Protein AF-A0A3P6SZS8-F1 (afdb_monomer_lite)

Structure (mmCIF, N/CA/C/O backbone):
data_AF-A0A3P6SZS8-F1
#
_entry.id   AF-A0A3P6SZS8-F1
#
loop_
_atom_site.group_PDB
_atom_site.id
_atom_site.type_symbol
_atom_site.label_atom_id
_atom_site.label_alt_id
_atom_site.label_comp_id
_atom_site.label_asym_id
_atom_site.label_entity_id
_atom_site.label_seq_id
_atom_site.pdbx_PDB_ins_code
_atom_site.Cartn_x
_atom_site.Cartn_y
_atom_site.Cartn_z
_atom_site.occupancy
_atom_site.B_iso_or_equiv
_atom_site.auth_seq_id
_atom_site.auth_comp_id
_atom_site.auth_asym_id
_atom_site.auth_atom_id
_atom_site.pdbx_PDB_model_num
ATOM 1 N N . MET A 1 1 ? -1.480 5.470 76.753 1.00 39.66 1 MET A N 1
ATOM 2 C CA . MET A 1 1 ? -2.110 4.781 75.608 1.00 39.66 1 MET A CA 1
ATOM 3 C C . MET A 1 1 ? -1.009 4.531 74.580 1.00 39.66 1 MET A C 1
ATOM 5 O O . MET A 1 1 ? -0.656 5.437 73.844 1.00 39.66 1 MET A O 1
ATOM 9 N N . LEU A 1 2 ? -0.347 3.372 74.657 1.00 40.06 2 LEU A N 1
ATOM 10 C CA . LEU A 1 2 ? 0.848 3.029 73.874 1.00 40.06 2 LEU A CA 1
ATOM 11 C C . LEU A 1 2 ? 0.509 1.766 73.070 1.00 40.06 2 LEU A C 1
ATOM 13 O O . LEU A 1 2 ? 0.369 0.692 73.653 1.00 40.06 2 LEU A O 1
ATOM 17 N N . LEU A 1 3 ? 0.291 1.900 71.761 1.00 42.62 3 LEU A N 1
ATOM 18 C CA . LEU A 1 3 ? -0.027 0.773 70.882 1.00 42.62 3 LEU A CA 1
ATOM 19 C C . LEU A 1 3 ? 1.265 0.140 70.355 1.00 42.62 3 LEU A C 1
ATOM 21 O O . LEU A 1 3 ? 2.069 0.795 69.696 1.00 42.62 3 LEU A O 1
ATOM 25 N N . ARG A 1 4 ? 1.445 -1.150 70.653 1.00 47.94 4 ARG A N 1
ATOM 26 C CA . ARG A 1 4 ? 2.484 -2.009 70.078 1.00 47.94 4 ARG A CA 1
ATOM 27 C C . ARG A 1 4 ? 2.077 -2.439 68.665 1.00 47.94 4 ARG A C 1
ATOM 29 O O . ARG A 1 4 ? 1.014 -3.023 68.484 1.00 47.94 4 ARG A O 1
ATOM 36 N N . LEU A 1 5 ? 2.949 -2.187 67.693 1.00 47.72 5 LEU A N 1
ATOM 37 C CA . LEU A 1 5 ? 2.904 -2.765 66.349 1.00 47.72 5 LEU A CA 1
ATOM 38 C C . LEU A 1 5 ? 3.694 -4.080 66.353 1.00 47.72 5 LEU A C 1
ATOM 40 O O . LEU A 1 5 ? 4.895 -4.077 66.614 1.00 47.72 5 LEU A O 1
ATOM 44 N N . ASN A 1 6 ? 3.018 -5.193 66.067 1.00 50.66 6 ASN A N 1
ATOM 45 C CA . ASN A 1 6 ? 3.660 -6.478 65.799 1.00 50.66 6 ASN A CA 1
ATOM 46 C C . ASN A 1 6 ? 3.978 -6.582 64.303 1.00 50.66 6 ASN A C 1
ATOM 48 O O . ASN A 1 6 ? 3.093 -6.453 63.459 1.00 50.66 6 ASN A O 1
ATOM 52 N N . ALA A 1 7 ? 5.251 -6.828 64.001 1.00 46.84 7 ALA A N 1
ATOM 53 C CA . ALA A 1 7 ? 5.758 -7.140 62.674 1.00 46.84 7 ALA A CA 1
ATOM 54 C C . ALA A 1 7 ? 5.488 -8.615 62.330 1.00 46.84 7 ALA A C 1
ATOM 56 O O . ALA A 1 7 ? 5.757 -9.502 63.139 1.00 46.84 7 ALA A O 1
ATOM 57 N N . VAL A 1 8 ? 4.995 -8.879 61.118 1.00 56.56 8 VAL A N 1
ATOM 58 C CA . VAL A 1 8 ? 4.895 -10.228 60.545 1.00 56.56 8 VAL A CA 1
ATOM 59 C C . VAL A 1 8 ? 5.952 -10.353 59.454 1.00 56.56 8 VAL A C 1
ATOM 61 O O . VAL A 1 8 ? 5.868 -9.708 58.411 1.00 56.56 8 VAL A O 1
ATOM 64 N N . ALA A 1 9 ? 6.965 -11.175 59.726 1.00 47.81 9 ALA A N 1
ATOM 65 C CA . ALA A 1 9 ? 7.998 -11.577 58.783 1.00 47.81 9 ALA A CA 1
ATOM 66 C C . ALA A 1 9 ? 7.479 -12.742 57.9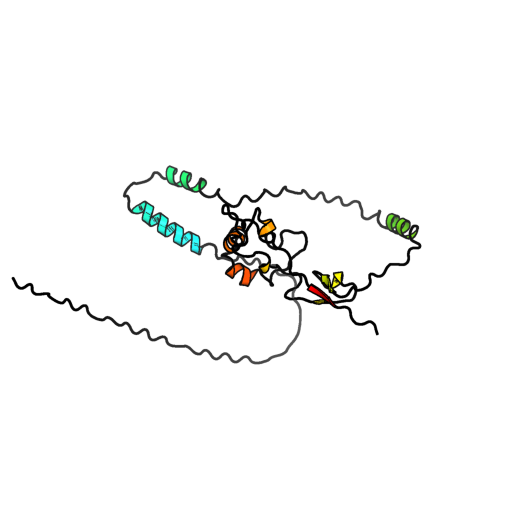21 1.00 47.81 9 ALA A C 1
ATOM 68 O O . ALA A 1 9 ? 7.191 -13.822 58.435 1.00 47.81 9 ALA A O 1
ATOM 69 N N . GLY A 1 10 ? 7.341 -12.510 56.613 1.00 46.97 10 GLY A N 1
ATOM 70 C CA . GLY A 1 10 ? 6.976 -13.514 55.612 1.00 46.97 10 GLY A CA 1
ATOM 71 C C . GLY A 1 10 ? 8.207 -13.988 54.840 1.00 46.97 10 GLY A C 1
ATOM 72 O O . GLY A 1 10 ? 8.957 -13.188 54.289 1.00 46.97 10 GLY A O 1
ATOM 73 N N . ILE A 1 11 ? 8.408 -15.300 54.856 1.00 57.31 11 ILE A N 1
ATOM 74 C CA . ILE A 1 11 ? 9.601 -16.048 54.450 1.00 57.31 11 ILE A CA 1
ATOM 75 C C . ILE A 1 11 ? 9.824 -16.018 52.927 1.00 57.31 11 ILE A C 1
ATOM 77 O O . ILE A 1 11 ? 8.914 -16.288 52.144 1.00 57.31 11 ILE A O 1
ATOM 81 N N . LEU A 1 12 ? 11.071 -15.732 52.527 1.00 47.59 12 LEU A N 1
ATOM 82 C CA . LEU A 1 12 ? 11.592 -15.864 51.164 1.00 47.59 12 LEU A CA 1
ATOM 83 C C . LEU A 1 12 ? 11.549 -17.324 50.684 1.00 47.59 12 LEU A C 1
ATOM 85 O O . LEU A 1 12 ? 12.126 -18.207 51.313 1.00 47.59 12 LEU A O 1
ATOM 89 N N . GLY A 1 13 ? 10.973 -17.548 49.502 1.00 46.28 13 GLY A N 1
ATOM 90 C CA . GLY A 1 13 ? 11.130 -18.776 48.722 1.00 46.28 13 GLY A CA 1
ATOM 91 C C . GLY A 1 13 ? 11.679 -18.463 47.332 1.00 46.28 13 GLY A C 1
ATOM 92 O O . GLY A 1 13 ? 10.923 -18.365 46.369 1.00 46.28 13 GLY A O 1
ATOM 93 N N . THR A 1 14 ? 12.993 -18.287 47.212 1.00 47.34 14 THR A N 1
ATOM 94 C CA . THR A 1 14 ? 13.690 -18.146 45.927 1.00 47.34 14 THR A CA 1
ATOM 95 C C . THR A 1 14 ? 13.847 -19.518 45.266 1.00 47.34 14 THR A C 1
ATOM 97 O O . THR A 1 14 ? 14.644 -20.350 45.692 1.00 47.34 14 THR A O 1
ATOM 100 N N . LYS A 1 15 ? 13.083 -19.775 44.198 1.00 53.50 15 LYS A N 1
ATOM 101 C CA . LYS A 1 15 ? 13.310 -20.924 43.306 1.00 53.50 15 LYS A CA 1
ATOM 102 C C . LYS A 1 15 ? 14.290 -20.529 42.203 1.00 53.50 15 LYS A C 1
ATOM 104 O O . LYS A 1 15 ? 13.930 -19.838 41.255 1.00 53.50 15 LYS A O 1
ATOM 109 N N . THR A 1 16 ? 15.525 -20.999 42.324 1.00 50.59 16 THR A N 1
ATOM 110 C CA . THR A 1 16 ? 16.556 -20.908 41.285 1.00 50.59 16 THR A CA 1
ATOM 111 C C . THR A 1 16 ? 16.253 -21.919 40.176 1.00 50.59 16 THR A C 1
ATOM 113 O O . THR A 1 16 ? 16.333 -23.126 40.394 1.00 50.59 16 THR A O 1
ATOM 116 N N . ILE A 1 17 ? 15.899 -21.441 38.981 1.00 55.59 17 ILE A N 1
ATOM 117 C CA . ILE A 1 17 ? 15.721 -22.280 37.787 1.00 55.59 17 ILE A CA 1
ATOM 118 C C . ILE A 1 17 ? 17.049 -22.305 37.024 1.00 55.59 17 ILE A C 1
ATOM 120 O O . ILE A 1 17 ? 17.460 -21.312 36.429 1.00 55.59 17 ILE A O 1
ATOM 124 N N . ILE A 1 18 ? 17.727 -23.453 37.043 1.00 52.91 18 ILE A N 1
ATOM 125 C CA . ILE A 1 18 ? 18.943 -23.701 36.262 1.00 52.91 18 ILE A CA 1
ATOM 126 C C . ILE A 1 18 ? 18.524 -24.149 34.858 1.00 52.91 18 ILE A C 1
ATOM 128 O O . ILE A 1 18 ? 18.098 -25.286 34.657 1.00 52.91 18 ILE A O 1
ATOM 132 N N . VAL A 1 19 ? 18.658 -23.264 33.869 1.00 54.75 19 VAL A N 1
ATOM 133 C CA . VAL A 1 19 ? 18.445 -23.591 32.451 1.00 54.75 19 VAL A CA 1
ATOM 134 C C . VAL A 1 19 ? 19.750 -24.137 31.863 1.00 54.75 19 VAL A C 1
ATOM 136 O O . VAL A 1 19 ? 20.693 -23.390 31.601 1.00 54.75 19 VAL A O 1
ATOM 139 N N . LYS A 1 20 ? 19.818 -25.454 31.636 1.00 55.34 20 LYS A N 1
ATOM 140 C CA . LYS A 1 20 ? 20.907 -26.087 30.875 1.00 55.34 20 LYS A CA 1
ATOM 141 C C . LYS A 1 20 ? 20.756 -25.754 29.384 1.00 55.34 20 LYS A C 1
ATOM 143 O O . LYS A 1 20 ? 19.836 -26.234 28.729 1.00 55.34 20 LYS A O 1
ATOM 148 N N . LYS A 1 21 ? 21.683 -24.963 28.832 1.00 53.25 21 LYS A N 1
ATOM 149 C CA . LYS A 1 21 ? 21.855 -24.786 27.379 1.00 53.25 21 LYS A CA 1
ATOM 150 C C . LYS A 1 21 ? 22.461 -26.057 26.774 1.00 53.25 21 LYS A C 1
ATOM 152 O O . LYS A 1 21 ? 23.625 -26.360 27.016 1.00 53.25 21 LYS A O 1
ATOM 157 N N . ALA A 1 22 ? 21.692 -26.772 25.956 1.00 51.81 22 ALA A N 1
ATOM 158 C CA . ALA A 1 22 ? 22.215 -27.803 25.065 1.00 51.81 22 ALA A CA 1
ATOM 159 C C . ALA A 1 22 ? 22.707 -27.143 23.766 1.00 51.81 22 ALA A C 1
ATOM 161 O O . ALA A 1 22 ? 21.915 -26.687 22.944 1.00 51.81 22 ALA A O 1
ATOM 162 N N . SER A 1 23 ? 24.027 -27.065 23.603 1.00 52.09 23 SER A N 1
ATOM 163 C CA . SER A 1 23 ? 24.679 -26.611 22.373 1.00 52.09 23 SER A CA 1
ATOM 164 C C . SER A 1 23 ? 24.746 -27.779 21.389 1.00 52.09 23 SER A C 1
ATOM 166 O O . SER A 1 23 ? 25.525 -28.713 21.578 1.00 52.09 23 SER A O 1
ATOM 168 N N . LYS A 1 24 ? 23.897 -27.765 20.356 1.00 56.75 24 LYS A N 1
ATOM 169 C CA . LYS A 1 24 ? 23.911 -28.765 19.281 1.00 56.75 24 LYS A CA 1
ATOM 170 C C . LYS A 1 24 ? 24.685 -28.190 18.093 1.00 56.75 24 LYS A C 1
ATOM 172 O O . LYS A 1 24 ? 24.144 -27.433 17.295 1.00 56.75 24 LYS A O 1
ATOM 177 N N . LYS A 1 25 ? 25.972 -28.540 18.004 1.00 55.34 25 LYS A N 1
ATOM 178 C CA . LYS A 1 25 ? 26.790 -28.375 16.794 1.00 55.34 25 LYS A CA 1
ATOM 179 C C . LYS A 1 25 ? 26.215 -29.276 15.698 1.00 55.34 25 LYS A C 1
ATOM 181 O O . LYS A 1 25 ? 26.206 -30.493 15.859 1.00 55.34 25 LYS A O 1
ATOM 186 N N . ALA A 1 26 ? 25.773 -28.688 14.593 1.00 50.03 26 ALA A N 1
ATOM 187 C CA . ALA A 1 26 ? 25.498 -29.406 13.355 1.00 50.03 26 ALA A CA 1
ATOM 188 C C . ALA A 1 26 ? 26.481 -28.910 12.289 1.00 50.03 26 ALA A C 1
ATOM 190 O O . ALA A 1 26 ? 26.385 -27.782 11.812 1.00 50.03 26 ALA A O 1
ATOM 191 N N . ALA A 1 27 ? 27.458 -29.759 11.977 1.00 52.97 27 ALA A N 1
ATOM 192 C CA . ALA A 1 27 ? 28.335 -29.619 10.827 1.00 52.97 27 ALA A CA 1
ATOM 193 C C . ALA A 1 27 ? 27.526 -29.902 9.553 1.00 52.97 27 ALA A C 1
ATOM 195 O O . ALA A 1 27 ? 26.802 -30.898 9.496 1.00 52.97 27 ALA A O 1
ATOM 196 N N . ARG A 1 28 ? 27.648 -29.045 8.534 1.00 47.50 28 ARG A N 1
ATOM 197 C CA . ARG A 1 28 ? 27.083 -29.291 7.205 1.00 47.50 28 ARG A CA 1
ATOM 198 C C . ARG A 1 28 ? 28.234 -29.532 6.235 1.00 47.50 28 ARG A C 1
ATOM 200 O O . ARG A 1 28 ? 29.078 -28.666 6.045 1.00 47.50 28 ARG A O 1
ATOM 207 N N . LYS A 1 29 ? 28.262 -30.755 5.715 1.00 51.97 29 LYS A N 1
ATOM 208 C CA . LYS A 1 29 ? 29.174 -31.285 4.703 1.00 51.97 29 LYS A CA 1
ATOM 209 C C . LYS A 1 29 ? 28.584 -30.939 3.331 1.00 51.97 29 LYS A C 1
ATOM 211 O O . LYS A 1 29 ? 27.396 -31.186 3.120 1.00 51.97 29 LYS A O 1
ATOM 216 N N . GLU A 1 30 ? 29.385 -30.348 2.451 1.00 50.56 30 GLU A N 1
ATOM 217 C CA . GLU A 1 30 ? 29.088 -30.221 1.020 1.00 50.56 30 GLU A CA 1
ATOM 218 C C . GLU A 1 30 ? 29.039 -31.603 0.367 1.00 50.56 30 GLU A C 1
ATOM 220 O O . GLU A 1 30 ? 29.878 -32.455 0.659 1.00 50.56 30 GLU A O 1
ATOM 225 N N . HIS A 1 31 ? 28.064 -31.803 -0.518 1.00 46.41 31 HIS A N 1
ATOM 226 C CA . HIS A 1 31 ? 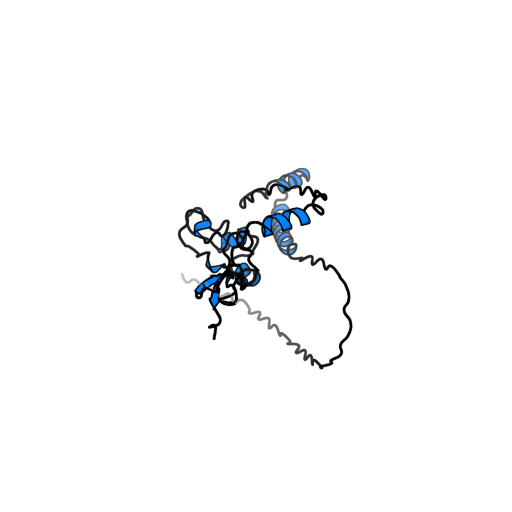28.135 -32.776 -1.601 1.00 46.41 31 HIS A CA 1
ATOM 227 C C . HIS A 1 31 ? 27.224 -32.311 -2.740 1.00 46.41 31 HIS A C 1
ATOM 229 O O . HIS A 1 31 ? 25.999 -32.285 -2.602 1.00 46.41 31 HIS A O 1
ATOM 235 N N . ASP A 1 32 ? 27.864 -31.942 -3.847 1.00 51.22 32 ASP A N 1
ATOM 236 C CA . ASP A 1 32 ? 27.295 -31.934 -5.190 1.00 51.22 32 ASP A CA 1
ATOM 237 C C . ASP A 1 32 ? 26.839 -33.341 -5.580 1.00 51.22 32 ASP A C 1
ATOM 239 O O . ASP A 1 32 ? 27.530 -34.307 -5.271 1.00 51.22 32 ASP A O 1
ATOM 243 N N . HIS A 1 33 ? 25.700 -33.430 -6.273 1.00 43.53 33 HIS A N 1
ATOM 244 C CA . HIS A 1 33 ? 25.444 -34.298 -7.430 1.00 43.53 33 HIS A CA 1
ATOM 245 C C . HIS A 1 33 ? 24.033 -34.005 -7.960 1.00 43.53 33 HIS A C 1
ATOM 247 O O . HIS A 1 33 ? 23.040 -34.097 -7.237 1.00 43.53 33 HIS A O 1
ATOM 253 N N . GLY A 1 34 ? 23.949 -33.642 -9.241 1.00 42.19 34 GLY A N 1
ATOM 254 C CA . GLY A 1 34 ? 22.689 -33.508 -9.960 1.00 42.19 34 GLY A CA 1
ATOM 255 C C . GLY A 1 34 ? 22.083 -34.861 -10.332 1.00 42.19 34 GLY A C 1
ATOM 256 O O . GLY A 1 34 ? 22.809 -35.815 -10.582 1.00 42.19 34 GLY A O 1
ATOM 257 N N . LEU A 1 35 ? 20.752 -34.922 -10.389 1.00 42.22 35 LEU A N 1
ATOM 258 C CA . LEU A 1 35 ? 19.949 -35.287 -11.565 1.00 42.22 35 LEU A CA 1
ATOM 259 C C . LEU A 1 35 ? 18.463 -35.412 -11.177 1.00 42.22 35 LEU A C 1
ATOM 261 O O . LEU A 1 35 ? 18.125 -35.839 -10.081 1.00 42.22 35 LEU A O 1
ATOM 265 N N . ALA A 1 36 ? 17.623 -35.144 -12.179 1.00 37.03 36 ALA A N 1
ATOM 266 C CA . ALA A 1 36 ? 16.229 -35.565 -12.347 1.00 37.03 36 ALA A CA 1
ATOM 267 C C . ALA A 1 36 ? 15.125 -34.857 -11.530 1.00 37.03 36 ALA A C 1
ATOM 269 O O . ALA A 1 36 ? 15.003 -34.951 -10.313 1.00 37.03 36 ALA A O 1
ATOM 270 N N . ALA A 1 37 ? 14.242 -34.205 -12.289 1.00 46.47 37 ALA A N 1
ATOM 271 C CA . ALA A 1 37 ? 12.965 -33.658 -11.858 1.00 46.47 37 ALA A CA 1
ATOM 272 C C . ALA A 1 37 ? 11.934 -34.755 -11.527 1.00 46.47 37 ALA A C 1
ATOM 274 O O . ALA A 1 37 ? 11.862 -35.756 -12.245 1.00 46.47 37 ALA A O 1
ATOM 275 N N . PRO A 1 38 ? 11.032 -34.503 -10.561 1.00 44.28 38 PRO A N 1
ATOM 276 C CA . PRO A 1 38 ? 9.730 -35.148 -10.531 1.00 44.28 38 PRO A CA 1
ATOM 277 C C . PRO A 1 38 ? 8.568 -34.161 -10.715 1.00 44.28 38 PRO A C 1
ATOM 279 O O . PRO A 1 38 ? 8.623 -32.974 -10.396 1.00 44.28 38 PRO A O 1
ATOM 282 N N . ARG A 1 39 ? 7.500 -34.723 -11.280 1.00 44.53 39 ARG A N 1
ATOM 283 C CA . ARG A 1 39 ? 6.215 -34.113 -11.621 1.00 44.53 39 ARG A CA 1
ATOM 284 C C . ARG A 1 39 ? 5.388 -33.797 -10.368 1.00 44.53 39 ARG A C 1
ATOM 286 O O . ARG A 1 39 ? 5.468 -34.514 -9.379 1.00 44.53 39 ARG A O 1
ATOM 293 N N . ASN A 1 40 ? 4.562 -32.756 -10.499 1.00 44.00 40 ASN A N 1
ATOM 294 C CA . ASN A 1 40 ? 3.315 -32.452 -9.784 1.00 44.00 40 ASN A CA 1
ATOM 295 C C . ASN A 1 40 ? 3.007 -33.264 -8.513 1.00 44.00 40 ASN A C 1
ATOM 297 O O . ASN A 1 40 ? 2.517 -34.388 -8.597 1.00 44.00 40 ASN A O 1
ATOM 301 N N . LEU A 1 41 ? 3.133 -32.611 -7.354 1.00 35.56 41 LEU A N 1
ATOM 302 C CA . LEU A 1 41 ? 2.386 -32.968 -6.149 1.00 35.56 41 LEU A CA 1
ATOM 303 C C . LEU A 1 41 ? 1.774 -31.700 -5.539 1.00 35.56 41 LEU A C 1
ATOM 305 O O . LEU A 1 41 ? 2.478 -30.797 -5.089 1.00 35.56 41 LEU A O 1
ATOM 309 N N . SER A 1 42 ? 0.447 -31.637 -5.544 1.00 38.72 42 SER A N 1
ATOM 310 C CA . SER A 1 42 ? -0.347 -30.608 -4.881 1.00 38.72 42 SER A CA 1
ATOM 311 C C . SER A 1 42 ? -0.269 -30.808 -3.368 1.00 38.72 42 SER A C 1
ATOM 313 O O . SER A 1 42 ? -0.797 -31.784 -2.840 1.00 38.72 42 SER A O 1
ATOM 315 N N . TYR A 1 43 ? 0.385 -29.888 -2.662 1.00 33.47 43 TYR A N 1
ATOM 316 C CA . TYR A 1 43 ? 0.379 -29.850 -1.201 1.00 33.47 43 TYR A CA 1
ATOM 317 C C . TYR A 1 43 ? -0.757 -28.934 -0.732 1.00 33.47 43 TYR A C 1
ATOM 319 O O . TYR A 1 43 ? -0.676 -27.713 -0.862 1.00 33.47 43 TYR A O 1
ATOM 327 N N . PHE A 1 44 ? -1.818 -29.517 -0.172 1.00 34.91 44 PHE A N 1
ATOM 328 C CA . PHE A 1 44 ? -2.750 -28.784 0.681 1.00 34.91 44 PHE A CA 1
ATOM 329 C C . PHE A 1 44 ? -2.058 -28.531 2.022 1.00 34.91 44 PHE A C 1
ATOM 331 O O . PHE A 1 44 ? -1.874 -29.443 2.828 1.00 34.91 44 PHE A O 1
ATOM 338 N N . ARG A 1 45 ? -1.645 -27.284 2.257 1.00 31.77 45 ARG A N 1
ATOM 339 C CA . ARG A 1 45 ? -1.221 -26.819 3.577 1.00 31.77 45 ARG A CA 1
ATOM 340 C C . ARG A 1 45 ? -2.472 -26.380 4.335 1.00 31.77 45 ARG A C 1
ATOM 342 O O . ARG A 1 45 ? -3.029 -25.324 4.061 1.00 31.77 45 ARG A O 1
ATOM 349 N N . LEU A 1 46 ? -2.944 -27.229 5.242 1.00 39.59 46 LEU A N 1
ATOM 350 C CA . LEU A 1 46 ? -3.921 -26.842 6.255 1.00 39.59 46 LEU A CA 1
ATOM 351 C C . LEU A 1 46 ? -3.156 -26.114 7.364 1.00 39.59 46 LEU A C 1
ATOM 353 O O . LEU A 1 46 ? -2.520 -26.750 8.204 1.00 39.59 46 LEU A O 1
ATOM 357 N N . ASP A 1 47 ? -3.181 -24.783 7.339 1.00 37.50 47 ASP A N 1
ATOM 358 C CA . ASP A 1 47 ? -2.643 -23.962 8.423 1.00 37.50 47 ASP A CA 1
ATOM 359 C C . ASP A 1 47 ? -3.584 -24.048 9.634 1.00 37.50 47 ASP A C 1
ATOM 361 O O . ASP A 1 47 ? -4.572 -23.327 9.775 1.00 37.50 47 ASP A O 1
ATOM 365 N N . GLY A 1 48 ? -3.277 -24.998 10.516 1.00 48.00 48 GLY A N 1
ATOM 366 C CA . GLY A 1 48 ? -3.871 -25.116 11.837 1.00 48.00 48 GLY A CA 1
ATOM 367 C C . GLY A 1 48 ? -3.349 -24.018 12.756 1.00 48.00 48 GLY A C 1
ATOM 368 O O . GLY A 1 48 ? -2.266 -24.147 13.314 1.00 48.00 48 GLY A O 1
ATOM 369 N N . HIS A 1 49 ? -4.120 -22.946 12.939 1.00 47.44 49 HIS A N 1
ATOM 370 C CA . HIS A 1 49 ? -3.915 -22.012 14.057 1.00 47.44 49 HIS A CA 1
ATOM 371 C C . HIS A 1 49 ? -5.204 -21.324 14.550 1.00 47.44 49 HIS A C 1
ATOM 373 O O . HIS A 1 49 ? -5.141 -20.352 15.302 1.00 47.44 49 HIS A O 1
ATOM 379 N N . SER A 1 50 ? -6.379 -21.848 14.176 1.00 45.72 50 SER A N 1
ATOM 380 C CA . SER A 1 50 ? -7.690 -21.367 14.649 1.00 45.72 50 SER A CA 1
ATOM 381 C C . SER A 1 50 ? -8.250 -22.155 15.841 1.00 45.72 50 SER A C 1
ATOM 383 O O . SER A 1 50 ? -9.272 -21.766 16.397 1.00 45.72 50 SER A O 1
ATOM 385 N N . THR A 1 51 ? -7.602 -23.239 16.276 1.00 48.47 51 THR A N 1
ATOM 386 C CA . THR A 1 51 ? -8.110 -24.089 17.370 1.00 48.47 51 THR A CA 1
ATOM 387 C C . THR A 1 51 ? -7.704 -23.619 18.766 1.00 48.47 51 THR A C 1
ATOM 389 O O . THR A 1 51 ? -8.369 -23.979 19.732 1.00 48.47 51 THR A O 1
ATOM 392 N N . LEU A 1 52 ? -6.667 -22.782 18.903 1.00 45.47 52 LEU A N 1
ATOM 393 C CA . LEU A 1 52 ? -6.168 -22.384 20.226 1.00 45.47 52 LEU A CA 1
ATOM 394 C C . LEU A 1 52 ? -7.015 -21.277 20.881 1.00 45.47 52 LEU A C 1
ATOM 396 O O . LEU A 1 52 ? -7.275 -21.332 22.076 1.00 45.47 52 LEU A O 1
ATOM 400 N N . TYR A 1 53 ? -7.535 -20.327 20.096 1.00 52.19 53 TYR A N 1
ATOM 401 C CA . TYR A 1 53 ? -8.387 -19.248 20.621 1.00 52.19 53 TYR A CA 1
ATOM 402 C C . TYR A 1 53 ? -9.817 -19.709 20.946 1.00 52.19 53 TYR A C 1
ATOM 404 O O . TYR A 1 53 ? -10.466 -19.145 21.824 1.00 52.19 53 TYR A O 1
ATOM 412 N N . ALA A 1 54 ? -10.301 -20.763 20.280 1.00 52.84 54 ALA A N 1
ATOM 413 C CA . ALA A 1 54 ? -11.591 -21.370 20.599 1.00 52.84 54 ALA A CA 1
ATOM 414 C C . ALA A 1 54 ? -11.565 -22.088 21.962 1.00 52.84 54 ALA A C 1
ATOM 416 O O . ALA A 1 54 ? -12.558 -22.064 22.686 1.00 52.84 54 ALA A O 1
ATOM 417 N N . LEU A 1 55 ? -10.424 -22.680 22.337 1.00 55.22 55 LEU A N 1
ATOM 418 C CA . LEU A 1 55 ? -10.267 -23.400 23.603 1.00 55.22 55 LEU A CA 1
ATOM 419 C C . LEU A 1 55 ? -10.217 -22.457 24.816 1.00 55.22 55 LEU A C 1
ATOM 421 O O . LEU A 1 55 ? -10.862 -22.747 25.821 1.00 55.22 55 LEU A O 1
ATOM 425 N N . GLU A 1 56 ? -9.554 -21.299 24.719 1.00 56.22 56 GLU A N 1
ATOM 426 C CA . GLU A 1 5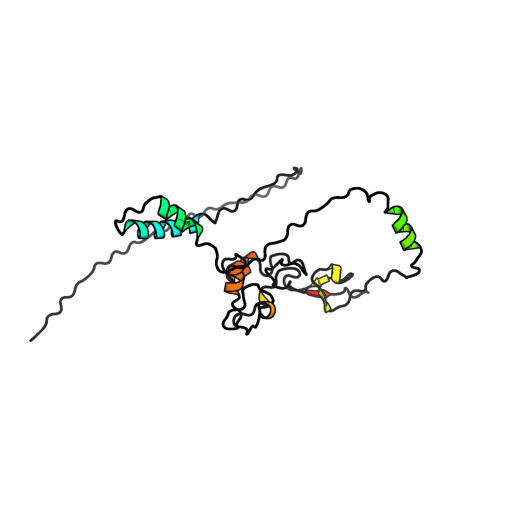6 ? -9.536 -20.325 25.826 1.00 56.22 56 GLU A CA 1
ATOM 427 C C . GLU A 1 56 ? -10.908 -19.660 26.048 1.00 56.22 56 GLU A C 1
ATOM 429 O O . GLU A 1 56 ? -11.328 -19.467 27.191 1.00 56.22 56 GLU A O 1
ATOM 434 N N . ALA A 1 57 ? -11.663 -19.387 24.977 1.00 63.94 57 ALA A N 1
ATOM 435 C CA . ALA A 1 57 ? -13.023 -18.853 25.086 1.00 63.94 57 ALA A CA 1
ATOM 436 C C . ALA A 1 57 ? -14.015 -19.882 25.662 1.00 63.94 57 ALA A C 1
ATOM 438 O O . ALA A 1 57 ? -14.862 -19.529 26.487 1.00 63.94 57 ALA A O 1
ATOM 439 N N . LEU A 1 58 ? -13.878 -21.161 25.289 1.00 64.44 58 LEU A N 1
ATOM 440 C CA . LEU A 1 58 ? -14.670 -22.254 25.863 1.00 64.44 58 LEU A CA 1
ATOM 441 C C . LEU A 1 58 ? -14.379 -22.452 27.355 1.00 64.44 58 LEU A C 1
ATOM 443 O O . LEU A 1 58 ? -15.304 -22.735 28.115 1.00 64.44 58 LEU A O 1
ATOM 447 N N . GLN A 1 59 ? -13.136 -22.248 27.796 1.00 69.19 59 GLN A N 1
ATOM 448 C CA . GLN A 1 59 ? -12.762 -22.427 29.199 1.00 69.19 59 GLN A CA 1
ATOM 449 C C . GLN A 1 59 ? -13.324 -21.321 30.108 1.00 69.19 59 GLN A C 1
ATOM 451 O O . GLN A 1 59 ? -13.802 -21.607 31.205 1.00 69.19 59 GLN A O 1
ATOM 456 N N . ILE A 1 60 ? -13.369 -20.073 29.630 1.00 73.12 60 ILE A N 1
ATOM 457 C CA . ILE A 1 60 ? -14.016 -18.961 30.349 1.00 73.12 60 ILE A CA 1
ATOM 458 C C . ILE A 1 60 ? -15.540 -19.153 30.389 1.00 73.12 60 ILE A C 1
ATOM 460 O O . ILE A 1 60 ? -16.173 -18.917 31.420 1.00 73.12 60 ILE A O 1
ATOM 464 N N . PHE A 1 61 ? -16.140 -19.621 29.292 1.00 67.69 61 PHE A N 1
ATOM 465 C CA . PHE A 1 61 ? -17.581 -19.871 29.220 1.00 67.69 61 PHE A CA 1
ATOM 466 C C . PHE A 1 61 ? -18.018 -21.038 30.125 1.00 67.69 61 PHE A C 1
ATOM 468 O O . PHE A 1 61 ? -19.061 -20.955 30.777 1.00 67.69 61 PHE A O 1
ATOM 475 N N . TRP A 1 62 ? -17.188 -22.081 30.241 1.00 68.50 62 TRP A N 1
ATOM 476 C CA . TRP A 1 62 ? -17.409 -23.216 31.143 1.00 68.50 62 TRP A CA 1
ATOM 477 C C . TRP A 1 62 ? -17.423 -22.796 32.623 1.00 68.50 62 TRP A C 1
ATOM 479 O O . TRP A 1 62 ? -18.327 -23.181 33.368 1.00 68.50 62 TRP A O 1
ATOM 489 N N . GLU A 1 63 ? -16.482 -21.946 33.046 1.00 70.75 63 GLU A N 1
ATOM 490 C CA . GLU A 1 63 ? -16.419 -21.417 34.421 1.00 70.75 63 GLU A CA 1
ATOM 491 C C . GLU A 1 63 ? -17.628 -20.531 34.771 1.00 70.75 63 GLU A C 1
ATOM 493 O O . GLU A 1 63 ? -18.139 -20.573 35.894 1.00 70.75 63 GLU A O 1
ATOM 498 N N . ILE A 1 64 ? -18.128 -19.752 33.806 1.00 66.69 64 ILE A N 1
ATOM 499 C CA . ILE A 1 64 ? -19.311 -18.898 33.995 1.00 66.69 64 ILE A CA 1
ATOM 500 C C . ILE A 1 64 ? -20.589 -19.741 34.112 1.00 66.69 64 ILE A C 1
ATOM 502 O O . ILE A 1 64 ? -21.454 -19.424 34.935 1.00 66.69 64 ILE A O 1
ATOM 506 N N . LEU A 1 65 ? -20.706 -20.820 33.331 1.00 59.72 65 LEU A N 1
ATOM 507 C CA . LEU A 1 65 ? -21.881 -21.694 33.342 1.00 59.72 65 LEU A CA 1
ATOM 508 C C . LEU A 1 65 ? -21.987 -22.543 34.617 1.00 59.72 65 LEU A C 1
ATOM 510 O O . LEU A 1 65 ? -23.089 -22.708 35.142 1.00 59.72 65 LEU A O 1
ATOM 514 N N . PHE A 1 66 ? -20.872 -23.031 35.166 1.00 61.34 66 PHE A N 1
ATOM 515 C CA . PHE A 1 66 ? -20.910 -23.932 36.326 1.00 61.34 66 PHE A CA 1
ATOM 516 C C . PHE A 1 66 ? -20.993 -23.227 37.689 1.00 61.34 66 PHE A C 1
ATOM 518 O O . PHE A 1 66 ? -21.502 -23.812 38.647 1.00 61.34 66 PHE A O 1
ATOM 525 N N . LYS A 1 67 ? -20.596 -21.952 37.804 1.00 60.59 67 LYS A N 1
ATOM 526 C CA . LYS A 1 67 ? -20.594 -21.239 39.100 1.00 60.59 67 LYS A CA 1
ATOM 527 C C . LYS A 1 67 ? -21.973 -20.883 39.665 1.00 60.59 67 LYS A C 1
ATOM 529 O O . LYS A 1 67 ? -22.048 -20.441 40.809 1.00 60.59 67 LYS A O 1
ATOM 534 N N . LYS A 1 68 ? -23.062 -21.046 38.903 1.00 55.22 68 LYS A N 1
ATOM 535 C CA . LYS A 1 68 ? -24.414 -20.633 39.335 1.00 55.22 68 LYS A CA 1
ATOM 536 C C . LYS A 1 68 ? -25.386 -21.763 39.676 1.00 55.22 68 LYS A C 1
ATOM 538 O O . LYS A 1 68 ? -26.523 -21.451 40.019 1.00 55.22 68 LYS A O 1
ATOM 543 N N . GLY A 1 69 ? -24.979 -23.035 39.626 1.00 52.56 69 GLY A N 1
ATOM 544 C CA . GLY A 1 69 ? -25.796 -24.159 40.120 1.00 52.56 69 GLY A CA 1
ATOM 545 C C . GLY A 1 69 ? -27.193 -24.284 39.492 1.00 52.56 69 GLY A C 1
ATOM 546 O O . GLY A 1 69 ? -28.066 -24.938 40.055 1.00 52.56 69 GLY A O 1
ATOM 547 N N . LYS A 1 70 ? -27.429 -23.640 38.343 1.00 56.75 70 LYS A N 1
ATOM 548 C CA . LYS A 1 70 ? -28.686 -23.721 37.601 1.00 56.75 70 LYS A CA 1
ATOM 549 C C . LYS A 1 70 ? -28.469 -24.642 36.415 1.00 56.75 70 LYS A C 1
ATOM 551 O O . LYS A 1 70 ? -27.731 -24.318 35.492 1.00 56.75 70 LYS A O 1
ATOM 556 N N . MET A 1 71 ? -29.100 -25.804 36.491 1.00 58.31 71 MET A N 1
ATOM 557 C CA . MET A 1 71 ? -29.166 -26.794 35.428 1.00 58.31 71 MET A CA 1
ATOM 558 C C . MET A 1 71 ? -29.965 -26.185 34.266 1.00 58.31 71 MET A C 1
ATOM 560 O O . MET A 1 71 ? -31.181 -26.040 34.359 1.00 58.31 71 MET A O 1
ATOM 564 N N . PHE A 1 72 ? -29.273 -25.723 33.224 1.00 59.59 72 PHE A N 1
ATOM 565 C CA . PHE A 1 72 ? -29.916 -25.208 32.016 1.00 59.59 72 PHE A CA 1
ATOM 566 C C . PHE A 1 72 ? -30.327 -26.372 31.114 1.00 59.59 72 PHE A C 1
ATOM 568 O O . PHE A 1 72 ? -29.540 -27.285 30.872 1.00 59.59 72 PHE A O 1
ATOM 575 N N . ASP A 1 73 ? -31.563 -26.317 30.624 1.00 62.28 73 ASP A N 1
ATOM 576 C CA . ASP A 1 73 ? -32.108 -27.259 29.650 1.00 62.28 73 ASP A CA 1
ATOM 577 C C . ASP A 1 73 ? -31.310 -27.187 28.333 1.00 62.28 73 ASP A C 1
ATOM 579 O O . ASP A 1 73 ? -30.996 -26.096 27.836 1.00 62.28 73 ASP A O 1
ATOM 583 N N . LEU A 1 74 ? -30.975 -28.356 27.780 1.00 60.16 74 LEU A N 1
ATOM 584 C CA . LEU A 1 74 ? -30.114 -28.567 26.609 1.00 60.16 74 LEU A CA 1
ATOM 585 C C . LEU A 1 74 ? -30.607 -27.787 25.376 1.00 60.16 74 LEU A C 1
ATOM 587 O O . LEU A 1 74 ? -29.811 -27.343 24.548 1.00 60.16 74 LEU A O 1
ATOM 591 N N . THR A 1 75 ? -31.914 -27.547 25.290 1.00 63.53 75 THR A N 1
ATOM 592 C CA . THR A 1 75 ? -32.561 -26.729 24.252 1.00 63.53 75 THR A CA 1
ATOM 593 C C . THR A 1 75 ? -32.147 -25.252 24.292 1.00 63.53 75 THR A C 1
ATOM 595 O O . THR A 1 75 ? -32.011 -24.627 23.240 1.00 63.53 75 THR A O 1
ATOM 598 N N . THR A 1 76 ? -31.859 -24.692 25.471 1.00 60.22 76 THR A N 1
ATOM 599 C CA . THR A 1 76 ? -31.477 -23.272 25.627 1.00 60.22 76 THR A CA 1
ATOM 600 C C . THR A 1 76 ? -30.050 -23.008 25.135 1.00 60.22 76 THR A C 1
ATOM 602 O O . THR A 1 76 ? -29.771 -21.959 24.555 1.00 60.22 76 THR A O 1
ATOM 605 N N . VAL A 1 77 ? -29.145 -23.977 25.312 1.00 61.31 77 VAL A N 1
ATOM 606 C CA . VAL A 1 77 ? -27.738 -23.866 24.883 1.00 61.31 77 VAL A CA 1
ATOM 607 C C . VAL A 1 77 ? -27.627 -23.850 23.355 1.00 61.31 77 VAL A C 1
ATOM 609 O O . VAL A 1 77 ? -26.831 -23.092 22.801 1.00 61.31 77 VAL A O 1
ATOM 612 N N . ILE A 1 78 ? -28.472 -24.621 22.663 1.00 59.72 78 ILE A N 1
ATOM 613 C CA . ILE A 1 78 ? -28.487 -24.684 21.193 1.00 59.72 78 ILE A CA 1
ATOM 614 C C . ILE A 1 78 ? -29.017 -23.369 20.590 1.00 59.72 78 ILE A C 1
ATOM 616 O O . ILE A 1 78 ? -28.507 -22.913 19.567 1.00 59.72 78 ILE A O 1
ATOM 620 N N . LEU A 1 79 ? -29.976 -22.704 21.246 1.00 54.91 79 LEU A N 1
ATOM 621 C CA . LEU A 1 79 ? -30.550 -21.434 20.776 1.00 54.91 79 LEU A CA 1
ATOM 622 C C . LEU A 1 79 ? -29.613 -20.224 20.937 1.00 54.91 79 LEU A C 1
ATOM 624 O O . LEU A 1 79 ? -29.636 -19.327 20.094 1.00 54.91 79 LEU A O 1
ATOM 628 N N . PHE A 1 80 ? -28.757 -20.197 21.963 1.00 54.53 80 PHE A N 1
ATOM 629 C CA . PHE A 1 80 ? -27.799 -19.097 22.165 1.00 54.53 80 PHE A CA 1
ATOM 630 C C . PHE A 1 80 ? -26.566 -19.164 21.247 1.00 54.53 80 PHE A C 1
ATOM 632 O O . PHE A 1 80 ? -25.933 -18.137 21.003 1.00 54.53 80 PHE A O 1
ATOM 639 N N . GLY A 1 81 ? -26.233 -20.335 20.693 1.00 51.06 81 GLY A N 1
ATOM 640 C CA . GLY A 1 81 ? -25.101 -20.487 19.771 1.00 51.06 81 GLY A CA 1
ATOM 641 C C . GLY A 1 81 ? -25.307 -19.838 18.395 1.00 51.06 81 GLY A C 1
ATOM 642 O O . GLY A 1 81 ? -24.333 -19.552 17.703 1.00 51.06 81 GLY A O 1
ATOM 643 N N . ALA A 1 82 ? -26.555 -19.571 17.993 1.00 46.94 82 ALA A N 1
ATOM 644 C CA . ALA A 1 82 ? -26.880 -19.124 16.637 1.00 46.94 82 ALA A CA 1
ATOM 645 C C . ALA A 1 82 ? -26.975 -17.592 16.457 1.00 46.94 82 ALA A C 1
ATOM 647 O O . ALA A 1 82 ? -27.037 -17.123 15.323 1.00 46.94 82 ALA A O 1
ATOM 648 N N . THR A 1 83 ? -26.976 -16.794 17.531 1.00 47.75 83 THR A N 1
ATOM 649 C CA . THR A 1 83 ? -27.327 -15.357 17.469 1.00 47.75 83 THR A CA 1
ATOM 650 C C . THR A 1 83 ? -26.166 -14.369 17.628 1.00 47.75 83 THR A C 1
ATOM 652 O O . THR A 1 83 ? -26.390 -13.171 17.477 1.00 47.75 83 THR A O 1
ATOM 655 N N . LEU A 1 84 ? -24.925 -14.810 17.882 1.00 47.59 84 LEU A N 1
ATOM 656 C CA . LEU A 1 84 ? -23.829 -13.898 18.273 1.00 47.59 84 LEU A CA 1
ATOM 657 C C . LEU A 1 84 ? -22.691 -13.681 17.252 1.00 47.59 84 LEU A C 1
ATOM 659 O O . LEU A 1 84 ? -21.617 -13.233 17.640 1.00 47.59 84 LEU A O 1
ATOM 663 N N . MET A 1 85 ? -22.897 -13.953 15.957 1.00 45.28 85 MET A N 1
ATOM 664 C CA . MET A 1 85 ? -21.853 -13.784 14.918 1.00 45.28 85 MET A CA 1
ATOM 665 C C . MET A 1 85 ? -22.187 -12.768 13.810 1.00 45.28 85 MET A C 1
ATOM 667 O O . MET A 1 85 ? -21.566 -12.773 12.750 1.00 45.28 85 MET A O 1
ATOM 671 N N . THR A 1 86 ? -23.135 -11.854 14.028 1.00 42.66 86 THR A N 1
ATOM 672 C CA . THR A 1 86 ? -23.509 -10.841 13.023 1.00 42.66 86 THR A CA 1
ATOM 673 C C . THR A 1 86 ? -23.418 -9.422 13.570 1.00 42.66 86 THR A C 1
ATOM 675 O O . THR A 1 86 ? -24.434 -8.764 13.771 1.00 42.66 86 THR A O 1
ATOM 678 N N . ALA A 1 87 ? -22.204 -8.917 13.787 1.00 53.22 87 ALA A N 1
ATOM 679 C CA . ALA A 1 87 ? -21.981 -7.474 13.853 1.00 53.22 87 ALA A CA 1
ATOM 680 C C . ALA A 1 87 ? -20.529 -7.110 13.512 1.00 53.22 87 ALA A C 1
ATOM 682 O O . ALA A 1 87 ? -19.593 -7.654 14.085 1.00 53.22 87 ALA A O 1
ATOM 683 N N . ALA A 1 88 ? -20.392 -6.119 12.623 1.00 49.81 88 ALA A N 1
ATOM 684 C CA . ALA A 1 88 ? -19.192 -5.330 12.330 1.00 49.81 88 ALA A CA 1
ATOM 685 C C . ALA A 1 88 ? -18.129 -5.925 11.385 1.00 49.81 88 ALA A C 1
ATOM 687 O O . ALA A 1 88 ? -16.951 -5.899 11.701 1.00 49.81 88 ALA A O 1
ATOM 688 N N . CYS A 1 89 ? -18.532 -6.362 10.189 1.00 49.06 89 CYS A N 1
ATOM 689 C CA . CYS A 1 89 ? -17.756 -6.246 8.939 1.00 49.06 89 CYS A CA 1
ATOM 690 C C . CYS A 1 89 ? -18.719 -6.566 7.789 1.00 49.06 89 CYS A C 1
ATOM 692 O O . CYS A 1 89 ? -18.836 -7.714 7.369 1.00 49.06 89 CYS A O 1
ATOM 694 N N . SER A 1 90 ? -19.491 -5.581 7.326 1.00 44.34 90 SER A N 1
ATOM 695 C CA . SER A 1 90 ? -20.444 -5.779 6.229 1.00 44.34 90 SER A CA 1
ATOM 696 C C . SER A 1 90 ? -19.685 -6.015 4.921 1.00 44.34 90 SER A C 1
ATOM 698 O O . SER A 1 90 ? -19.396 -5.079 4.178 1.00 44.34 90 SER A O 1
ATOM 700 N N . VAL A 1 91 ? -19.325 -7.268 4.651 1.00 48.03 91 VAL A N 1
ATOM 701 C CA . VAL A 1 91 ? -18.808 -7.709 3.356 1.00 48.03 91 VAL A CA 1
ATOM 702 C C . VAL A 1 91 ? -19.991 -7.736 2.384 1.00 48.03 91 VAL A C 1
ATOM 704 O O . VAL A 1 91 ? -20.932 -8.500 2.608 1.00 48.03 91 VAL A O 1
ATOM 707 N N . PRO A 1 92 ? -20.007 -6.929 1.309 1.00 45.03 92 PRO A N 1
ATOM 708 C CA . PRO A 1 92 ? -21.016 -7.090 0.278 1.00 45.03 92 PRO A CA 1
ATOM 709 C C . PRO A 1 92 ? -20.845 -8.462 -0.388 1.00 45.03 92 PRO A C 1
ATOM 711 O O . PRO A 1 92 ? -19.770 -8.822 -0.868 1.00 45.03 92 PRO A O 1
ATOM 714 N N . LYS A 1 93 ? -21.942 -9.221 -0.373 1.00 37.09 93 LYS A N 1
ATOM 715 C CA . LYS A 1 93 ? -22.138 -10.539 -0.980 1.00 37.09 93 LYS A CA 1
ATOM 716 C C . LYS A 1 93 ? -21.717 -10.494 -2.456 1.00 37.09 93 LYS A C 1
ATOM 718 O O . LYS A 1 93 ? -22.345 -9.801 -3.254 1.00 37.09 93 LYS A O 1
ATOM 723 N N . LEU A 1 94 ? -20.637 -11.198 -2.805 1.00 39.16 94 LEU A N 1
ATOM 724 C CA . LEU A 1 94 ? -20.196 -11.349 -4.192 1.00 39.16 94 LEU A CA 1
ATOM 725 C C . LEU A 1 94 ? -21.273 -12.105 -4.981 1.00 39.16 94 LEU A C 1
ATOM 727 O O . LEU A 1 94 ? -21.685 -13.198 -4.601 1.00 39.16 94 LEU A O 1
ATOM 731 N N . ARG A 1 95 ? -21.722 -11.491 -6.075 1.00 38.78 95 ARG A N 1
ATOM 732 C CA . ARG A 1 95 ? -22.623 -12.074 -7.068 1.00 38.78 95 ARG A CA 1
ATOM 733 C C . ARG A 1 95 ? -21.853 -13.154 -7.834 1.00 38.78 95 ARG A C 1
ATOM 735 O O . ARG A 1 95 ? -20.822 -12.849 -8.429 1.00 38.78 95 ARG A O 1
ATOM 742 N N . GLU A 1 96 ? -22.345 -14.389 -7.788 1.00 35.62 96 GLU A N 1
ATOM 743 C CA . GLU A 1 96 ? -21.896 -15.489 -8.645 1.00 35.62 96 GLU A CA 1
ATOM 744 C C . GLU A 1 96 ? -21.951 -15.053 -10.110 1.00 35.62 96 GLU A C 1
ATOM 746 O O . GLU A 1 96 ? -23.003 -14.668 -10.622 1.00 35.62 96 GLU A O 1
ATOM 751 N N . PHE A 1 97 ? -20.798 -15.090 -10.771 1.00 36.16 97 PHE A N 1
ATOM 752 C CA . PHE A 1 97 ? -20.701 -14.963 -12.216 1.00 36.16 97 PHE A CA 1
ATOM 753 C C . PHE A 1 97 ? -20.615 -16.381 -12.774 1.00 36.16 97 PHE A C 1
ATOM 755 O O . PHE A 1 97 ? -19.582 -17.042 -12.669 1.00 36.16 97 PHE A O 1
ATOM 762 N N . SER A 1 98 ? -21.723 -16.864 -13.325 1.00 36.69 98 SER A N 1
ATOM 763 C CA . SER A 1 98 ? -21.768 -18.094 -14.107 1.00 36.69 98 SER A CA 1
ATOM 764 C C . SER A 1 98 ? -20.978 -17.885 -15.400 1.00 36.69 98 SER A C 1
ATOM 766 O O . SER A 1 98 ? -21.376 -17.099 -16.260 1.00 36.69 98 SER A O 1
ATOM 768 N N . PHE A 1 99 ? -19.842 -18.570 -15.513 1.00 34.50 99 PHE A N 1
ATOM 769 C CA . PHE A 1 99 ? -19.046 -18.641 -16.732 1.00 34.50 99 PHE A CA 1
ATOM 770 C C . PHE A 1 99 ? -19.737 -19.616 -17.695 1.00 34.50 99 PHE A C 1
ATOM 772 O O . PHE A 1 99 ? -19.721 -20.827 -17.481 1.00 34.50 99 PHE A O 1
ATOM 779 N N . VAL A 1 100 ? -20.389 -19.079 -18.726 1.00 39.62 100 VAL A N 1
ATOM 780 C CA . VAL A 1 100 ? -20.819 -19.855 -19.893 1.00 39.62 100 VAL A CA 1
ATOM 781 C C . VAL A 1 100 ? -19.608 -19.952 -20.812 1.00 39.62 100 VAL A C 1
ATOM 783 O O . VAL A 1 100 ? -19.176 -18.958 -21.391 1.00 39.62 100 VAL A O 1
ATOM 786 N N . SER A 1 101 ? -19.021 -21.141 -20.883 1.00 46.97 101 SER A N 1
ATOM 787 C CA . SER A 1 101 ? -17.947 -21.466 -21.818 1.00 46.97 101 SER A CA 1
ATOM 788 C C . SER A 1 101 ? -18.578 -21.846 -23.154 1.00 46.97 101 SER A C 1
ATOM 790 O O . SER A 1 101 ? -18.943 -23.007 -23.336 1.00 46.97 101 SER A O 1
ATOM 792 N N . ASP A 1 102 ? -18.736 -20.885 -24.066 1.00 37.97 102 ASP A N 1
ATOM 793 C CA . ASP A 1 102 ? -19.097 -21.198 -25.449 1.00 37.97 102 ASP A CA 1
ATOM 794 C C . ASP A 1 102 ? -17.824 -21.461 -26.270 1.00 37.97 102 ASP A C 1
ATOM 796 O O . ASP A 1 102 ? -16.871 -20.680 -26.265 1.00 37.97 102 ASP A O 1
ATOM 800 N N . SER A 1 103 ? -17.778 -22.636 -26.894 1.00 52.50 103 SER A N 1
ATOM 801 C CA . SER A 1 103 ? -16.583 -23.280 -27.463 1.00 52.50 103 SER A CA 1
ATOM 802 C C . SER A 1 103 ? -16.493 -23.110 -28.990 1.00 52.50 103 SER A C 1
ATOM 804 O O . SER A 1 103 ? -15.810 -23.886 -29.664 1.00 52.50 103 SER A O 1
ATOM 806 N N . SER A 1 104 ? -17.186 -22.125 -29.563 1.00 50.19 104 SER A N 1
ATOM 807 C CA . SER A 1 104 ? -17.383 -22.005 -31.016 1.00 50.19 104 SER A CA 1
ATOM 808 C C . SER A 1 104 ? -16.449 -21.030 -31.750 1.00 50.19 104 SER A C 1
ATOM 810 O O . SER A 1 104 ? -16.455 -21.007 -32.979 1.00 50.19 104 SER A O 1
ATOM 812 N N . ASP A 1 105 ? -15.582 -20.280 -31.065 1.00 51.03 105 ASP A N 1
ATOM 813 C CA . ASP A 1 105 ? -14.857 -19.158 -31.696 1.00 51.03 105 ASP A CA 1
ATOM 814 C C . ASP A 1 105 ? -13.446 -19.484 -32.218 1.00 51.03 105 ASP A C 1
ATOM 816 O O . ASP A 1 105 ? -12.647 -18.584 -32.485 1.00 51.03 105 ASP A O 1
ATOM 820 N N . PHE A 1 106 ? -13.105 -20.760 -32.424 1.00 48.34 106 PHE A N 1
ATOM 821 C CA . PHE A 1 106 ? -11.770 -21.116 -32.930 1.00 48.34 106 PHE A CA 1
ATOM 822 C C . PHE A 1 106 ? -11.604 -20.920 -34.452 1.00 48.34 106 PHE A C 1
ATOM 824 O O . PHE A 1 106 ? -10.480 -20.843 -34.944 1.00 48.34 106 PHE A O 1
ATOM 831 N N . TYR A 1 107 ? -12.695 -20.770 -35.214 1.00 51.84 107 TYR A N 1
ATOM 832 C CA . TYR A 1 107 ? -12.637 -20.662 -36.683 1.00 51.84 107 TYR A CA 1
ATOM 833 C C . TYR A 1 107 ? -12.765 -19.236 -37.245 1.00 51.84 107 TYR A C 1
ATOM 835 O O . TYR A 1 107 ? -12.637 -19.055 -38.454 1.00 51.84 107 TYR A O 1
ATOM 843 N N . ASN A 1 108 ? -12.958 -18.209 -36.407 1.00 49.62 108 ASN A N 1
ATOM 844 C CA . ASN A 1 108 ? -13.157 -16.826 -36.877 1.00 49.62 108 ASN A CA 1
ATOM 845 C C . ASN A 1 108 ? -11.895 -15.937 -36.791 1.00 49.62 108 ASN A C 1
ATOM 847 O O . ASN A 1 108 ? -11.874 -14.808 -37.283 1.00 49.62 108 ASN A O 1
ATOM 851 N N . TRP A 1 109 ? -10.804 -16.447 -36.205 1.00 52.56 109 TRP A N 1
ATOM 852 C CA . TRP A 1 109 ? -9.589 -15.659 -35.962 1.00 52.56 109 TRP A CA 1
ATOM 853 C C . TRP A 1 109 ? -8.873 -15.245 -37.259 1.00 52.56 109 TRP A C 1
ATOM 855 O O . TRP A 1 109 ? -8.405 -14.117 -37.383 1.00 52.56 109 TRP A O 1
ATOM 865 N N . THR A 1 110 ? -8.863 -16.102 -38.284 1.00 53.59 110 THR A N 1
ATOM 866 C CA . THR A 1 110 ? -8.133 -15.859 -39.544 1.00 53.59 110 THR A CA 1
ATOM 867 C C . THR A 1 110 ? -8.819 -14.878 -40.505 1.00 53.59 110 THR A C 1
ATOM 869 O O . THR A 1 110 ? -8.214 -14.500 -41.518 1.00 53.59 110 THR A O 1
ATOM 872 N N . ARG A 1 111 ? -10.058 -14.451 -40.212 1.00 49.53 111 ARG A N 1
ATOM 873 C CA . ARG A 1 111 ? -10.780 -13.407 -40.962 1.00 49.53 111 ARG A CA 1
ATOM 874 C C . ARG A 1 111 ? -10.562 -12.024 -40.336 1.00 49.53 111 ARG A C 1
ATOM 876 O O . ARG A 1 111 ? -10.174 -11.105 -41.050 1.00 49.53 111 ARG A O 1
ATOM 883 N N . LEU A 1 112 ? -10.637 -11.924 -39.007 1.00 53.75 112 LEU A N 1
ATOM 884 C CA . LEU A 1 112 ? -10.326 -10.700 -38.251 1.00 53.75 112 LEU A CA 1
ATOM 885 C C . LEU A 1 112 ? -8.856 -10.265 -38.382 1.00 53.75 112 LEU A C 1
ATOM 887 O O . LEU A 1 112 ? -8.569 -9.071 -38.466 1.00 53.75 112 LEU A O 1
ATOM 891 N N . SER A 1 113 ? -7.912 -11.209 -38.481 1.00 56.47 113 SER A N 1
ATOM 892 C CA . SER A 1 113 ? -6.500 -10.857 -38.703 1.00 56.47 113 SER A CA 1
ATOM 893 C C . SER A 1 113 ? -6.243 -10.196 -40.064 1.00 56.47 113 SER A C 1
ATOM 895 O O . SER A 1 113 ? -5.293 -9.432 -40.187 1.00 56.47 113 SER A O 1
ATOM 897 N N . ARG A 1 114 ? -7.063 -10.471 -41.090 1.00 55.91 114 ARG A N 1
ATOM 898 C CA . ARG A 1 114 ? -6.890 -9.886 -42.433 1.00 55.91 114 ARG A CA 1
ATOM 899 C C . ARG A 1 114 ? -7.508 -8.496 -42.561 1.00 55.91 114 ARG A C 1
ATOM 901 O O . ARG A 1 114 ? -6.965 -7.674 -43.289 1.00 55.91 114 ARG A O 1
ATOM 908 N N . GLU A 1 115 ? -8.566 -8.204 -41.810 1.00 56.06 115 GLU A N 1
ATOM 909 C CA . GLU A 1 115 ? -9.184 -6.871 -41.790 1.00 56.06 115 GLU A CA 1
ATOM 910 C C . GLU A 1 115 ? -8.349 -5.854 -40.989 1.00 56.06 115 GLU A C 1
ATOM 912 O O . GLU A 1 115 ? -8.246 -4.698 -41.387 1.00 56.06 115 GLU A O 1
ATOM 917 N N . LEU A 1 116 ? -7.627 -6.282 -39.945 1.00 54.94 116 LEU A N 1
ATOM 918 C CA . LEU A 1 116 ? -6.694 -5.409 -39.212 1.00 54.94 116 LEU A CA 1
ATOM 919 C C . LEU A 1 116 ? -5.433 -5.021 -40.008 1.00 54.94 116 LEU A C 1
ATOM 921 O O . LEU A 1 116 ? -4.819 -3.996 -39.711 1.00 54.94 116 LEU A O 1
ATOM 925 N N . ILE A 1 117 ? -5.042 -5.812 -41.014 1.00 56.56 117 ILE A N 1
ATOM 926 C CA . ILE A 1 117 ? -3.882 -5.514 -41.874 1.00 56.56 117 ILE A CA 1
ATOM 927 C C . ILE A 1 117 ? -4.261 -4.525 -42.993 1.00 56.56 117 ILE A C 1
ATOM 929 O O . ILE A 1 117 ? -3.393 -3.819 -43.503 1.00 56.56 117 ILE A O 1
ATOM 933 N N . ALA A 1 118 ? -5.547 -4.409 -43.337 1.00 55.66 118 ALA A N 1
ATOM 934 C CA . ALA A 1 118 ? -6.016 -3.549 -44.424 1.00 55.66 118 ALA A CA 1
ATOM 935 C C . ALA A 1 118 ? -6.227 -2.069 -44.028 1.00 55.66 118 ALA A C 1
ATOM 937 O O . ALA A 1 118 ? -6.305 -1.225 -44.912 1.00 55.66 118 ALA A O 1
ATOM 938 N N . GLU A 1 119 ? -6.258 -1.731 -42.731 1.00 61.44 119 GLU A N 1
ATOM 939 C CA . GLU A 1 119 ? -6.611 -0.378 -42.244 1.00 61.44 119 GLU A CA 1
ATOM 940 C C . GLU A 1 119 ? -5.460 0.415 -41.585 1.00 61.44 119 GLU A C 1
ATOM 942 O O . GLU A 1 119 ? -5.667 1.541 -41.138 1.00 61.44 119 GLU A O 1
ATOM 947 N N . LYS A 1 120 ? -4.218 -0.091 -41.512 1.00 59.09 120 LYS A N 1
ATOM 948 C CA . LYS A 1 120 ? -3.113 0.681 -40.901 1.00 59.09 120 LYS A CA 1
ATOM 949 C C . LYS A 1 120 ? -1.824 0.678 -41.713 1.00 59.09 120 LYS A C 1
ATOM 951 O O . LYS A 1 120 ? -0.849 0.022 -41.367 1.00 59.09 120 LYS A O 1
ATOM 956 N N . GLY A 1 121 ? -1.747 1.632 -42.638 1.00 55.69 121 GLY A N 1
ATOM 957 C CA . GLY A 1 121 ? -0.493 2.311 -43.000 1.00 55.69 121 GLY A CA 1
ATOM 958 C C . GLY A 1 121 ? 0.090 3.174 -41.861 1.00 55.69 121 GLY A C 1
ATOM 959 O O . GLY A 1 121 ? 0.770 4.163 -42.117 1.00 55.69 121 GLY A O 1
ATOM 960 N N . GLY A 1 122 ? -0.201 2.848 -40.597 1.00 61.62 122 GLY A N 1
ATOM 961 C CA . GLY A 1 122 ? 0.348 3.513 -39.423 1.00 61.62 122 GLY A CA 1
ATOM 962 C C . GLY A 1 122 ? 1.583 2.764 -38.946 1.00 61.62 122 GLY A C 1
ATOM 963 O O . GLY A 1 122 ? 1.477 1.625 -38.494 1.00 61.62 122 GLY A O 1
ATOM 964 N N . LYS A 1 123 ? 2.752 3.406 -39.040 1.00 64.50 123 LYS A N 1
ATOM 965 C CA . LYS A 1 123 ? 4.009 2.929 -38.443 1.00 64.50 123 LYS A CA 1
ATOM 966 C C . LYS A 1 123 ? 3.739 2.451 -37.003 1.00 64.50 123 LYS A C 1
ATOM 968 O O . LYS A 1 123 ? 3.101 3.203 -36.261 1.00 64.50 123 LYS A O 1
ATOM 973 N N . PRO A 1 124 ? 4.201 1.256 -36.583 1.00 67.56 124 PRO A N 1
ATOM 974 C CA . PRO A 1 124 ? 4.068 0.833 -35.196 1.00 67.56 124 PRO A CA 1
ATOM 975 C C . PRO A 1 124 ? 4.753 1.879 -34.317 1.00 67.56 124 PRO A C 1
ATOM 977 O O . PRO A 1 124 ? 5.965 2.080 -34.399 1.00 67.56 124 PRO A O 1
ATOM 980 N N . VAL A 1 125 ? 3.958 2.598 -33.523 1.00 75.06 125 VAL A N 1
ATOM 981 C CA . VAL A 1 125 ? 4.473 3.535 -32.529 1.00 75.06 125 VAL A CA 1
ATOM 982 C C . VAL A 1 125 ? 5.073 2.671 -31.433 1.00 75.06 125 VAL A C 1
ATOM 984 O O . VAL A 1 125 ? 4.361 2.167 -30.569 1.00 75.06 125 VAL A O 1
ATOM 987 N N . ILE A 1 126 ? 6.377 2.421 -31.529 1.00 77.50 126 ILE A N 1
ATOM 988 C CA . ILE A 1 126 ? 7.124 1.758 -30.466 1.00 77.50 126 ILE A CA 1
ATOM 989 C C . ILE A 1 126 ? 7.079 2.724 -29.282 1.00 77.50 126 ILE A C 1
ATOM 991 O O . ILE A 1 126 ? 7.567 3.851 -29.412 1.00 77.50 126 ILE A O 1
ATOM 995 N N . PRO A 1 127 ? 6.445 2.346 -28.162 1.00 80.81 127 PRO A N 1
ATOM 996 C CA . PRO A 1 127 ? 6.359 3.243 -27.030 1.00 80.81 127 PRO A CA 1
ATOM 997 C C . PRO A 1 127 ? 7.776 3.501 -26.507 1.00 80.81 127 PRO A C 1
ATOM 999 O O . PRO A 1 127 ? 8.560 2.573 -26.317 1.00 80.81 127 PRO A O 1
ATOM 1002 N N . VAL A 1 128 ? 8.118 4.776 -26.341 1.00 90.25 128 VAL A N 1
ATOM 1003 C CA . VAL A 1 128 ? 9.442 5.217 -25.889 1.00 90.25 128 VAL A CA 1
ATOM 1004 C C . VAL A 1 128 ? 9.453 5.255 -24.362 1.00 90.25 128 VAL A C 1
ATOM 1006 O O . VAL A 1 128 ? 8.472 5.670 -23.739 1.00 90.25 128 VAL A O 1
ATOM 1009 N N . CYS A 1 129 ? 10.556 4.823 -23.750 1.00 93.00 129 CYS A N 1
ATOM 1010 C CA . CYS A 1 129 ? 10.741 4.944 -22.307 1.00 93.00 129 CYS A CA 1
ATOM 1011 C C . CYS A 1 129 ? 10.709 6.420 -21.885 1.00 93.00 129 CYS A C 1
ATOM 1013 O O . CYS A 1 129 ? 11.465 7.237 -22.408 1.00 93.00 129 CYS A O 1
ATOM 1015 N N . SER A 1 130 ? 9.850 6.753 -20.919 1.00 94.12 130 SER A N 1
ATOM 1016 C CA . SER A 1 130 ? 9.775 8.091 -20.327 1.00 94.12 130 SER A CA 1
ATOM 1017 C C . SER A 1 130 ? 10.429 8.069 -18.945 1.00 94.12 130 SER A C 1
ATOM 1019 O O . SER A 1 130 ? 9.906 7.388 -18.056 1.00 94.12 130 SER A O 1
ATOM 1021 N N . PRO A 1 131 ? 11.538 8.797 -18.724 1.00 94.56 131 PRO A N 1
ATOM 1022 C CA . PRO A 1 131 ? 12.196 8.822 -17.424 1.00 94.56 131 PRO A CA 1
ATOM 1023 C C . PRO A 1 131 ? 11.271 9.437 -16.369 1.00 94.56 131 PRO A C 1
ATOM 1025 O O . PRO A 1 131 ? 10.445 10.294 -16.680 1.00 94.56 131 PRO A O 1
ATOM 1028 N N . MET A 1 132 ? 11.402 8.977 -15.123 1.00 94.31 132 MET A N 1
ATOM 1029 C CA . MET A 1 132 ? 10.632 9.444 -13.958 1.00 94.31 132 MET A CA 1
ATOM 1030 C C . MET A 1 132 ? 9.108 9.249 -14.044 1.00 94.31 132 MET A C 1
ATOM 1032 O O . MET A 1 132 ? 8.381 9.711 -13.168 1.00 94.31 132 MET A O 1
ATOM 1036 N N . LYS A 1 133 ? 8.602 8.539 -15.059 1.00 95.88 133 LYS A N 1
ATOM 1037 C CA . LYS A 1 133 ? 7.195 8.132 -15.124 1.00 95.88 133 LYS A CA 1
ATOM 1038 C C . LYS A 1 133 ? 6.904 7.129 -14.002 1.00 95.88 133 LYS A C 1
ATOM 1040 O O . LYS A 1 133 ? 7.684 6.196 -13.820 1.00 95.88 133 LYS A O 1
ATOM 1045 N N . ASN A 1 134 ? 5.787 7.293 -13.291 1.00 95.69 134 ASN A N 1
ATOM 1046 C CA . ASN A 1 134 ? 5.349 6.314 -12.295 1.00 95.69 134 ASN A CA 1
ATOM 1047 C C . ASN A 1 134 ? 5.096 4.954 -12.949 1.00 95.69 134 ASN A C 1
ATOM 1049 O O . ASN A 1 134 ? 4.568 4.882 -14.063 1.00 95.69 134 ASN A O 1
ATOM 1053 N N . CYS A 1 135 ? 5.453 3.892 -12.239 1.00 94.81 135 CYS A N 1
ATOM 1054 C CA . CYS A 1 135 ? 5.279 2.534 -12.722 1.00 94.81 135 CYS A CA 1
ATOM 1055 C C . CYS A 1 135 ? 5.000 1.551 -11.586 1.00 94.81 135 CYS A C 1
ATOM 1057 O O . CYS A 1 135 ? 5.474 1.726 -10.466 1.00 94.81 135 CYS A O 1
ATOM 1059 N N . THR A 1 136 ? 4.271 0.481 -11.889 1.00 92.81 136 THR A N 1
ATOM 1060 C CA . THR A 1 136 ? 4.076 -0.659 -10.971 1.00 92.81 136 THR A CA 1
ATOM 1061 C C . THR A 1 136 ? 4.835 -1.910 -11.407 1.00 92.81 136 THR A C 1
ATOM 1063 O O . THR A 1 136 ? 4.976 -2.856 -10.633 1.00 92.81 136 THR A O 1
ATOM 1066 N N . ALA A 1 137 ? 5.341 -1.916 -12.642 1.00 92.88 137 ALA A N 1
ATOM 1067 C CA . ALA A 1 137 ? 6.112 -3.003 -13.225 1.00 92.88 137 ALA A CA 1
ATOM 1068 C C . ALA A 1 137 ? 7.037 -2.492 -14.340 1.00 92.88 137 ALA A C 1
ATOM 1070 O O . ALA A 1 137 ? 6.752 -1.489 -14.994 1.00 92.88 137 ALA A O 1
ATOM 1071 N N . ASP A 1 138 ? 8.108 -3.238 -14.621 1.00 92.75 138 ASP A N 1
ATOM 1072 C CA . ASP A 1 138 ? 9.086 -2.920 -15.676 1.00 92.75 138 ASP A CA 1
ATOM 1073 C C . ASP A 1 138 ? 8.448 -2.728 -17.065 1.00 92.75 138 ASP A C 1
ATOM 1075 O O . ASP A 1 138 ? 8.911 -1.910 -17.860 1.00 92.75 138 ASP A O 1
ATOM 1079 N N . LEU A 1 139 ? 7.363 -3.454 -17.365 1.00 92.00 139 LEU A N 1
ATOM 1080 C CA . LEU A 1 139 ? 6.698 -3.384 -18.671 1.00 92.00 139 LEU A CA 1
ATOM 1081 C C . LEU A 1 139 ? 6.111 -1.994 -18.972 1.00 92.00 139 LEU A C 1
ATOM 1083 O O . LEU A 1 139 ? 6.012 -1.615 -20.140 1.00 92.00 139 LEU A O 1
ATOM 1087 N N . GLU A 1 140 ? 5.762 -1.215 -17.946 1.00 92.25 140 GLU A N 1
ATOM 1088 C CA . GLU A 1 140 ? 5.186 0.130 -18.096 1.00 92.25 140 GLU A CA 1
ATOM 1089 C C . GLU A 1 140 ? 6.225 1.190 -18.501 1.00 92.25 140 GLU A C 1
ATOM 1091 O O . GLU A 1 140 ? 5.861 2.296 -18.928 1.00 92.25 140 GLU A O 1
ATOM 1096 N N . CYS A 1 141 ? 7.511 0.838 -18.392 1.00 94.38 141 CYS A N 1
ATOM 1097 C CA . CYS A 1 141 ? 8.648 1.686 -18.727 1.00 94.38 141 CYS A CA 1
ATOM 1098 C C . CYS A 1 141 ? 9.169 1.480 -20.156 1.00 94.38 141 CYS A C 1
ATOM 1100 O O . CYS A 1 141 ? 10.149 2.118 -20.521 1.00 94.38 141 CYS A O 1
ATOM 1102 N N . HIS A 1 142 ? 8.553 0.615 -20.970 1.00 92.75 142 HIS A N 1
ATOM 1103 C CA . HIS A 1 142 ? 8.835 0.477 -22.409 1.00 92.75 142 HIS A CA 1
ATOM 1104 C C . HIS A 1 142 ? 10.336 0.418 -22.778 1.00 92.75 142 HIS A C 1
ATOM 1106 O O . HIS A 1 142 ? 10.831 1.202 -23.585 1.00 92.75 142 HIS A O 1
ATOM 1112 N N . GLY A 1 143 ? 11.072 -0.505 -22.152 1.00 88.75 143 GLY A N 1
ATOM 1113 C CA . GLY A 1 143 ? 12.524 -0.663 -22.334 1.00 88.75 143 GLY A CA 1
ATOM 1114 C C . GLY A 1 143 ? 13.370 -0.091 -21.192 1.00 88.75 143 GLY A C 1
ATOM 1115 O O . GLY A 1 143 ? 14.576 -0.320 -21.159 1.00 88.75 143 GLY A O 1
ATOM 1116 N N . GLY A 1 144 ? 12.750 0.609 -20.238 1.00 93.38 144 GLY A N 1
ATOM 1117 C CA . GLY A 1 144 ? 13.356 0.961 -18.952 1.00 93.38 144 GLY A CA 1
ATOM 1118 C C . GLY A 1 144 ? 13.140 -0.083 -17.851 1.00 93.38 144 GLY A C 1
ATOM 1119 O O . GLY A 1 144 ? 12.578 -1.157 -18.075 1.00 93.38 144 GLY A O 1
ATOM 1120 N N . LYS A 1 145 ? 13.569 0.267 -16.636 1.00 95.50 145 LYS A N 1
ATOM 1121 C CA . LYS A 1 145 ? 13.314 -0.477 -15.395 1.00 95.50 145 LYS A CA 1
ATOM 1122 C C . LYS A 1 145 ? 12.440 0.335 -14.454 1.00 95.50 145 LYS A C 1
ATOM 1124 O O . LYS A 1 145 ? 12.602 1.548 -14.358 1.00 95.50 145 LYS A O 1
ATOM 1129 N N . CYS A 1 146 ? 11.537 -0.333 -13.748 1.00 96.75 146 CYS A N 1
ATOM 1130 C CA . CYS A 1 146 ? 10.744 0.291 -12.707 1.00 96.75 146 CYS A CA 1
ATOM 1131 C C . CYS A 1 146 ? 11.468 0.148 -11.369 1.00 96.75 146 CYS A C 1
ATOM 1133 O O . CYS A 1 146 ? 11.582 -0.950 -10.825 1.00 96.75 146 CYS A O 1
ATOM 1135 N N . VAL A 1 147 ? 11.993 1.253 -10.845 1.00 96.69 147 VAL A N 1
ATOM 1136 C CA . VAL A 1 147 ? 12.796 1.244 -9.617 1.00 96.69 147 VAL A CA 1
ATOM 1137 C C . VAL A 1 147 ? 12.068 1.957 -8.485 1.00 96.69 147 VAL A C 1
ATOM 1139 O O . VAL A 1 147 ? 11.470 3.013 -8.673 1.00 96.69 147 VAL A O 1
ATOM 1142 N N . GLY A 1 148 ? 12.118 1.376 -7.291 1.00 95.31 148 GLY A N 1
ATOM 1143 C CA . GLY A 1 148 ? 11.449 1.896 -6.104 1.00 95.31 148 GLY A CA 1
ATOM 1144 C C . GLY A 1 148 ? 11.516 0.903 -4.948 1.00 95.31 148 GLY A C 1
ATOM 1145 O O . GLY A 1 148 ? 12.004 -0.220 -5.096 1.00 95.31 148 GLY A O 1
ATOM 1146 N N . ILE A 1 149 ? 11.025 1.310 -3.780 1.00 93.31 149 ILE A N 1
ATOM 1147 C CA . ILE A 1 149 ? 10.978 0.433 -2.609 1.00 93.31 149 ILE A CA 1
ATOM 1148 C C . ILE A 1 149 ? 9.790 -0.516 -2.768 1.00 93.31 149 ILE A C 1
ATOM 1150 O O . ILE A 1 149 ? 8.643 -0.083 -2.746 1.00 93.31 149 ILE A O 1
ATOM 1154 N N . ALA A 1 150 ? 10.083 -1.811 -2.908 1.00 95.12 150 ALA A N 1
ATOM 1155 C CA . ALA A 1 150 ? 9.081 -2.875 -2.987 1.00 95.12 150 ALA A CA 1
ATOM 1156 C C . ALA A 1 150 ? 7.981 -2.608 -4.038 1.00 95.12 150 ALA A C 1
ATOM 1158 O O . ALA A 1 150 ? 6.795 -2.797 -3.768 1.00 95.12 150 ALA A O 1
ATOM 1159 N N . VAL A 1 151 ? 8.377 -2.159 -5.233 1.00 96.31 151 VAL A N 1
ATOM 1160 C CA . VAL A 1 151 ? 7.472 -1.885 -6.363 1.00 96.31 151 VAL A CA 1
ATOM 1161 C C . VAL A 1 151 ? 6.528 -3.063 -6.616 1.00 96.31 151 VAL A C 1
ATOM 1163 O O . VAL A 1 151 ? 6.938 -4.223 -6.557 1.00 96.31 151 VAL A O 1
ATOM 1166 N N . GLY A 1 152 ? 5.256 -2.764 -6.884 1.00 94.44 152 GLY A N 1
ATOM 1167 C CA . GLY A 1 152 ? 4.260 -3.786 -7.209 1.00 94.44 152 GLY A CA 1
ATOM 1168 C C . GLY A 1 152 ? 3.810 -4.622 -6.006 1.00 94.44 152 GLY A C 1
ATOM 1169 O O . GLY A 1 152 ? 3.148 -5.643 -6.177 1.00 94.44 152 GLY A O 1
ATOM 1170 N N . THR A 1 153 ? 4.128 -4.203 -4.779 1.00 96.31 153 THR A N 1
ATOM 1171 C CA . THR A 1 153 ? 3.616 -4.816 -3.540 1.00 96.31 153 THR A CA 1
ATOM 1172 C C . THR A 1 153 ? 2.671 -3.875 -2.794 1.00 96.31 153 THR A C 1
ATOM 1174 O O . THR A 1 153 ? 2.516 -2.717 -3.172 1.00 96.31 153 THR A O 1
ATOM 1177 N N . CYS A 1 154 ? 1.984 -4.362 -1.760 1.00 96.69 154 CYS A N 1
ATOM 1178 C CA . CYS A 1 154 ? 1.034 -3.554 -0.993 1.00 96.69 154 CYS A CA 1
ATOM 1179 C C . CYS A 1 154 ? 1.705 -2.393 -0.231 1.00 96.69 154 CYS A C 1
ATOM 1181 O O . CYS A 1 154 ? 2.570 -2.631 0.621 1.00 96.69 154 CYS A O 1
ATOM 1183 N N . ASN A 1 155 ? 1.220 -1.165 -0.450 1.00 96.44 155 ASN A N 1
ATOM 1184 C CA . ASN A 1 155 ? 1.650 0.032 0.268 1.00 96.44 155 ASN A CA 1
ATOM 1185 C C . ASN A 1 155 ? 0.793 0.263 1.523 1.00 96.44 155 ASN A C 1
ATOM 1187 O O . ASN A 1 155 ? -0.236 0.938 1.491 1.00 96.44 155 ASN A O 1
ATOM 1191 N N . CYS A 1 156 ? 1.229 -0.273 2.662 1.00 96.88 156 CYS A N 1
ATOM 1192 C CA . CYS A 1 156 ? 0.558 -0.017 3.941 1.00 96.88 156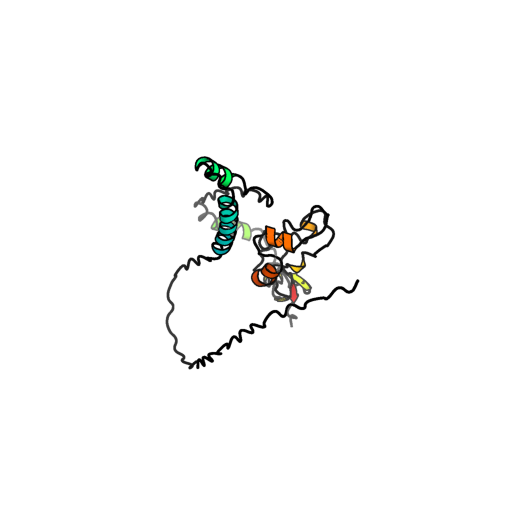 CYS A CA 1
ATOM 1193 C C . CYS A 1 156 ? 0.805 1.38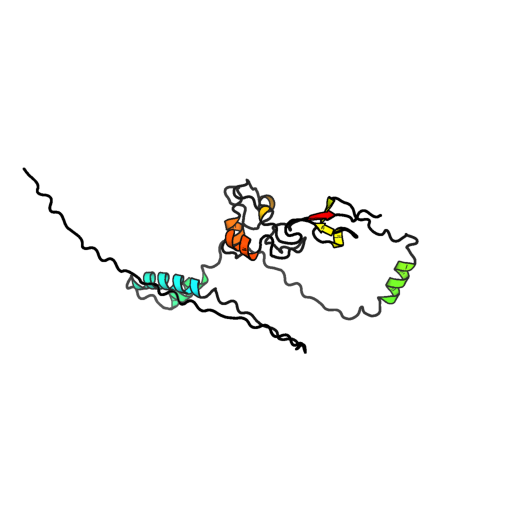3 4.505 1.00 96.88 156 CYS A C 1
ATOM 1195 O O . CYS A 1 156 ? 0.047 1.817 5.369 1.00 96.88 156 CYS A O 1
ATOM 1197 N N . GLY A 1 157 ? 1.837 2.086 4.029 1.00 96.06 157 GLY A N 1
ATOM 1198 C CA . GLY A 1 157 ? 2.133 3.457 4.448 1.00 96.06 157 GLY A CA 1
ATOM 1199 C C . GLY A 1 157 ? 1.092 4.470 3.969 1.00 96.06 157 GLY A C 1
ATOM 1200 O O . GLY A 1 157 ? 1.060 5.588 4.469 1.00 96.06 157 GLY A O 1
ATOM 1201 N N . ALA A 1 158 ? 0.214 4.076 3.040 1.00 96.69 158 ALA A N 1
ATOM 1202 C CA . ALA A 1 158 ? -0.896 4.904 2.588 1.00 96.69 158 ALA A CA 1
ATOM 1203 C C . ALA A 1 158 ? -1.962 5.139 3.676 1.00 96.69 158 ALA A C 1
ATOM 1205 O O . ALA A 1 158 ? -2.662 6.148 3.622 1.00 96.69 158 ALA A O 1
ATOM 1206 N N . CYS A 1 159 ? -2.084 4.249 4.670 1.00 98.06 159 CYS A N 1
ATOM 1207 C CA . CYS A 1 159 ? -2.941 4.501 5.827 1.00 98.06 159 CYS A CA 1
ATOM 1208 C C . CYS A 1 159 ? -2.155 5.256 6.903 1.00 98.06 159 CYS A C 1
ATOM 1210 O O . CYS A 1 159 ? -1.258 4.704 7.542 1.00 98.06 159 CYS A O 1
ATOM 1212 N N . LEU A 1 160 ? -2.511 6.522 7.116 1.00 97.94 160 LEU A N 1
ATOM 1213 C CA . LEU A 1 160 ? -1.900 7.379 8.127 1.00 97.94 160 LEU A CA 1
ATOM 1214 C C . LEU A 1 160 ? -2.723 7.328 9.418 1.00 97.94 160 LEU A C 1
ATOM 1216 O O . LEU A 1 160 ? -3.844 7.831 9.471 1.00 97.94 160 LEU A O 1
ATOM 1220 N N . GLN A 1 161 ? -2.167 6.719 10.467 1.00 97.75 161 GLN A N 1
ATOM 1221 C CA . GLN A 1 161 ? -2.834 6.614 11.766 1.00 97.75 161 GLN A CA 1
ATOM 1222 C C . GLN A 1 161 ? -3.217 8.007 12.295 1.00 97.75 161 GLN A C 1
ATOM 1224 O O . GLN A 1 161 ? -2.417 8.940 12.256 1.00 97.75 161 GLN A O 1
ATOM 1229 N N . PHE A 1 162 ? -4.440 8.127 12.813 1.00 97.69 162 PHE A N 1
ATOM 1230 C CA . PHE A 1 162 ? -5.041 9.350 13.357 1.00 97.69 162 PHE A CA 1
ATOM 1231 C C . PHE A 1 162 ? -5.250 10.499 12.356 1.00 97.69 162 PHE A C 1
ATOM 1233 O O . PHE A 1 162 ? -5.676 11.579 12.764 1.00 97.69 162 PHE A O 1
ATOM 1240 N N . ALA A 1 163 ? -5.019 10.288 11.056 1.00 98.25 163 ALA A N 1
ATOM 1241 C CA . ALA A 1 163 ? -5.362 11.283 10.044 1.00 98.25 163 ALA A CA 1
ATOM 1242 C C . ALA A 1 163 ? -6.886 11.506 9.994 1.00 98.25 163 ALA A C 1
ATOM 1244 O O . ALA A 1 163 ? -7.639 10.541 10.143 1.00 98.25 163 ALA A O 1
ATOM 1245 N N . PRO A 1 164 ? -7.370 12.744 9.790 1.00 98.44 164 PRO A N 1
ATOM 1246 C CA . PRO A 1 164 ? -8.799 13.015 9.686 1.00 98.44 164 PRO A CA 1
ATOM 1247 C C . PRO A 1 164 ? -9.395 12.341 8.445 1.00 98.44 164 PRO A C 1
ATOM 1249 O O . PRO A 1 164 ? -8.802 12.378 7.369 1.00 98.44 164 PRO A O 1
ATOM 1252 N N . CYS A 1 165 ? -10.586 11.760 8.575 1.00 98.50 165 CYS A N 1
ATOM 1253 C CA . CYS A 1 165 ? -11.241 11.036 7.485 1.00 98.50 165 CYS A CA 1
ATOM 1254 C C . CYS A 1 165 ? -12.753 11.266 7.452 1.00 98.50 165 CYS A C 1
ATOM 1256 O O . CYS A 1 165 ? -13.420 11.409 8.482 1.00 98.50 165 CYS A O 1
ATOM 1258 N N . LYS A 1 166 ? -13.316 11.261 6.243 1.00 98.31 166 LYS A N 1
ATOM 1259 C CA . LYS A 1 166 ? -14.760 11.161 5.993 1.00 98.31 166 LYS A CA 1
ATOM 1260 C C . LYS A 1 166 ? -15.147 9.733 5.619 1.00 98.31 166 LYS A C 1
ATOM 1262 O O . LYS A 1 166 ? -16.245 9.303 5.975 1.00 98.31 166 LYS A O 1
ATOM 1267 N N . SER A 1 167 ? -14.256 9.028 4.924 1.00 98.06 167 SER A N 1
ATOM 1268 C CA . SER A 1 167 ? -14.411 7.653 4.452 1.00 98.06 167 SER A CA 1
ATOM 1269 C C . SER A 1 167 ? -13.076 6.901 4.470 1.00 98.06 167 SER A C 1
ATOM 1271 O O . SER A 1 167 ? -12.020 7.497 4.664 1.00 98.06 167 SER A O 1
ATOM 1273 N N . ASP A 1 168 ? -13.108 5.593 4.211 1.00 97.44 168 ASP A N 1
ATOM 1274 C CA . ASP A 1 168 ? -11.897 4.765 4.112 1.00 97.44 168 ASP A CA 1
ATOM 1275 C C . ASP A 1 168 ? -10.946 5.211 2.991 1.00 97.44 168 ASP A C 1
ATOM 1277 O O . ASP A 1 168 ? -9.746 4.964 3.077 1.00 97.44 168 ASP A O 1
ATOM 1281 N N . VAL A 1 169 ? -11.452 5.904 1.962 1.00 96.81 169 VAL A N 1
ATOM 1282 C CA . VAL A 1 169 ? -10.630 6.464 0.875 1.00 96.81 169 VAL A CA 1
ATOM 1283 C C . VAL A 1 169 ? -9.609 7.463 1.422 1.00 96.81 169 VAL A C 1
ATOM 1285 O O . VAL A 1 169 ? -8.465 7.465 0.977 1.00 96.81 169 VAL A O 1
ATOM 1288 N N . ASP A 1 170 ? -9.987 8.234 2.445 1.00 97.88 170 ASP A N 1
ATOM 1289 C CA . ASP A 1 170 ? -9.098 9.205 3.094 1.00 97.88 170 ASP A CA 1
ATOM 1290 C C . ASP A 1 170 ? -8.008 8.514 3.937 1.00 97.88 170 ASP A C 1
ATOM 1292 O O . ASP A 1 170 ? -6.956 9.091 4.194 1.00 97.88 170 ASP A O 1
ATOM 1296 N N . CYS A 1 171 ? -8.223 7.250 4.317 1.00 98.00 171 CYS A N 1
ATOM 1297 C CA . CYS A 1 171 ? -7.256 6.398 5.017 1.00 98.00 171 CYS A CA 1
ATOM 1298 C C . CYS A 1 171 ? -6.416 5.557 4.044 1.00 98.00 171 CYS A C 1
ATOM 1300 O O . CYS A 1 171 ? -6.072 4.406 4.330 1.00 98.00 171 CYS A O 1
ATOM 1302 N N . GLY A 1 172 ? -6.154 6.097 2.852 1.00 96.00 172 GLY A N 1
ATOM 1303 C CA . GLY A 1 172 ? -5.449 5.395 1.782 1.00 96.00 172 GLY A CA 1
ATOM 1304 C C . GLY A 1 172 ? -6.250 4.244 1.170 1.00 96.00 172 GLY A C 1
ATOM 1305 O O . GLY A 1 172 ? -5.667 3.372 0.537 1.00 96.00 172 GLY A O 1
ATOM 1306 N N . GLY A 1 173 ? -7.566 4.194 1.385 1.00 96.19 173 GLY A N 1
ATOM 1307 C CA . GLY A 1 173 ? -8.447 3.142 0.875 1.00 96.19 173 GLY A CA 1
ATOM 1308 C C . GLY A 1 173 ? -8.551 1.896 1.757 1.00 96.19 173 GLY A C 1
ATOM 1309 O O . GLY A 1 173 ? -9.273 0.967 1.385 1.00 96.19 173 GLY A O 1
ATOM 1310 N N . LEU A 1 174 ? -7.877 1.844 2.913 1.00 97.19 174 LEU A N 1
ATOM 1311 C CA . LEU A 1 174 ? -7.954 0.692 3.815 1.00 97.19 174 LEU A CA 1
ATOM 1312 C C . LEU A 1 174 ? -9.367 0.541 4.391 1.00 97.19 174 LEU A C 1
ATOM 1314 O O . LEU A 1 174 ? -9.831 1.368 5.176 1.00 97.19 174 LEU A O 1
ATOM 1318 N N . ARG A 1 175 ? -10.049 -0.544 4.019 1.00 96.75 175 ARG A N 1
ATOM 1319 C CA . ARG A 1 175 ? -11.445 -0.778 4.411 1.00 96.75 175 ARG A CA 1
ATOM 1320 C C . ARG A 1 175 ? -11.602 -0.940 5.923 1.00 96.75 175 ARG A C 1
ATOM 1322 O O . ARG A 1 175 ? -10.893 -1.729 6.544 1.00 96.75 175 ARG A O 1
ATOM 1329 N N . GLY A 1 176 ? -12.578 -0.243 6.496 1.00 96.56 176 GLY A N 1
ATOM 1330 C CA . GLY A 1 176 ? -12.876 -0.253 7.928 1.00 96.56 176 GLY A CA 1
ATOM 1331 C C . GLY A 1 176 ? -11.910 0.568 8.786 1.00 96.56 176 GLY A C 1
ATOM 1332 O O . GLY A 1 176 ? -12.022 0.522 10.015 1.00 96.56 176 GLY A O 1
ATOM 1333 N N . ALA A 1 177 ? -10.980 1.307 8.170 1.00 98.12 177 ALA A N 1
ATOM 1334 C CA . ALA A 1 177 ? -10.022 2.134 8.892 1.00 98.12 177 ALA A CA 1
ATOM 1335 C C . ALA A 1 177 ? -10.634 3.455 9.375 1.00 98.12 177 ALA A C 1
ATOM 1337 O O . ALA A 1 177 ? -10.274 3.925 10.452 1.00 98.12 177 ALA A O 1
ATOM 1338 N N . CYS A 1 178 ? -11.568 4.068 8.642 1.00 98.50 178 CYS A N 1
ATOM 1339 C CA . CYS A 1 178 ? -12.149 5.336 9.076 1.00 98.50 178 CYS A CA 1
ATOM 1340 C C . CYS A 1 178 ? -13.138 5.119 10.233 1.00 98.50 178 CYS A C 1
ATOM 1342 O O . CYS A 1 178 ? -14.134 4.398 10.122 1.00 98.50 178 CYS A O 1
ATOM 1344 N N . THR A 1 179 ? -12.863 5.736 11.381 1.00 98.12 179 THR A N 1
ATOM 1345 C CA . THR A 1 179 ? -13.694 5.601 12.582 1.00 98.12 179 THR A CA 1
ATOM 1346 C C . THR A 1 179 ? -14.879 6.572 12.580 1.00 98.12 179 THR A C 1
ATOM 1348 O O . THR A 1 179 ? -14.897 7.592 11.891 1.00 98.12 179 THR A O 1
ATOM 1351 N N . ASN A 1 180 ? -15.872 6.306 13.437 1.00 97.19 180 ASN A N 1
ATOM 1352 C CA . ASN A 1 180 ? -17.010 7.213 13.645 1.00 97.19 180 ASN A CA 1
ATOM 1353 C C . ASN A 1 180 ? -16.580 8.583 14.197 1.00 97.19 180 ASN A C 1
ATOM 1355 O O . ASN A 1 180 ? -17.270 9.575 13.984 1.00 97.19 180 ASN A O 1
ATOM 1359 N N . GLN A 1 181 ? -15.426 8.631 14.866 1.00 97.81 181 GLN A N 1
ATOM 1360 C CA . GLN A 1 181 ? -14.798 9.842 15.396 1.00 97.81 181 GLN A CA 1
ATOM 1361 C C . GLN A 1 181 ? -14.024 10.629 14.320 1.00 97.81 181 GLN A C 1
ATOM 1363 O O . GLN A 1 181 ? -13.352 11.602 14.646 1.00 97.81 181 GLN A O 1
ATOM 1368 N N . LYS A 1 182 ? -14.152 10.244 13.039 1.00 98.00 182 LYS A N 1
ATOM 1369 C CA . LYS A 1 182 ? -13.591 10.943 11.871 1.00 98.00 182 LYS A CA 1
ATOM 1370 C C . LYS A 1 182 ? -12.064 10.984 11.835 1.00 98.00 182 LYS A C 1
ATOM 1372 O O . LYS A 1 182 ? -11.486 11.951 11.348 1.00 98.00 182 LYS A O 1
ATOM 1377 N N . TYR A 1 183 ? -11.421 9.908 12.284 1.00 98.50 183 TYR A N 1
ATOM 1378 C CA . TYR A 1 183 ? -9.993 9.668 12.067 1.00 98.50 183 TYR A CA 1
ATOM 1379 C C . TYR A 1 183 ? -9.703 8.231 11.632 1.00 98.50 183 TYR A C 1
ATOM 1381 O O . TYR A 1 183 ? -10.485 7.316 11.907 1.00 98.50 183 TYR A O 1
ATOM 1389 N N . CYS A 1 184 ? -8.562 8.040 10.982 1.00 98.62 184 CYS A N 1
ATOM 1390 C CA . CYS A 1 184 ? -8.071 6.751 10.524 1.00 98.62 184 CYS A CA 1
ATOM 1391 C C . CYS A 1 184 ? -7.488 5.927 11.674 1.00 98.62 184 CYS A C 1
ATOM 1393 O O . CYS A 1 184 ? -6.546 6.345 12.347 1.00 98.62 184 CYS A O 1
ATOM 1395 N N . ASP A 1 185 ? -8.023 4.729 11.864 1.00 98.38 185 ASP A N 1
ATOM 1396 C CA . ASP A 1 185 ? -7.475 3.686 12.717 1.00 98.38 185 ASP A CA 1
ATOM 1397 C C . ASP A 1 185 ? -7.017 2.515 11.839 1.00 98.38 185 ASP A C 1
ATOM 1399 O O . ASP A 1 185 ? -7.790 1.623 11.475 1.00 98.38 185 ASP A O 1
ATOM 1403 N N . CYS A 1 186 ? -5.744 2.553 11.446 1.00 98.25 186 CYS A N 1
ATOM 1404 C CA . CYS A 1 186 ? -5.163 1.582 10.528 1.00 98.25 186 CYS A CA 1
ATOM 1405 C C . CYS A 1 186 ? -5.080 0.192 11.163 1.00 98.25 186 CYS A C 1
ATOM 1407 O O . CYS A 1 186 ? -5.301 -0.805 10.477 1.00 98.25 186 CYS A O 1
ATOM 1409 N N . ASP A 1 187 ? -4.822 0.108 12.472 1.00 98.06 187 ASP A N 1
ATOM 1410 C CA . ASP A 1 187 ? -4.808 -1.167 13.196 1.00 98.06 187 ASP A CA 1
ATOM 1411 C C . ASP A 1 187 ? -6.187 -1.838 13.160 1.00 98.06 187 ASP A C 1
ATOM 1413 O O . ASP A 1 187 ? -6.296 -3.027 12.842 1.00 98.06 187 ASP A O 1
ATOM 1417 N N . LYS A 1 188 ? -7.253 -1.057 13.378 1.00 97.94 188 LYS A N 1
ATOM 1418 C CA . LYS A 1 188 ? -8.632 -1.525 13.201 1.00 97.94 188 LYS A CA 1
ATOM 1419 C C . LYS A 1 188 ? -8.914 -1.955 11.761 1.00 97.94 188 LYS A C 1
ATOM 1421 O O . LYS A 1 188 ? -9.487 -3.025 11.567 1.00 97.94 188 LYS A O 1
ATOM 1426 N N . GLY A 1 189 ? -8.487 -1.180 10.764 1.00 97.50 189 GLY A N 1
ATOM 1427 C CA . GLY A 1 189 ? -8.653 -1.537 9.350 1.00 97.50 189 GLY A CA 1
ATOM 1428 C C . GLY A 1 189 ? -8.001 -2.881 8.998 1.00 97.50 189 GLY A C 1
ATOM 1429 O O . GLY A 1 189 ? -8.626 -3.744 8.380 1.00 97.50 189 GLY A O 1
ATOM 1430 N N . PHE A 1 190 ? -6.775 -3.124 9.470 1.00 97.56 190 PHE A N 1
ATOM 1431 C CA . PHE A 1 190 ? -6.099 -4.411 9.273 1.00 97.56 190 PHE A CA 1
ATOM 1432 C C . PHE A 1 190 ? -6.776 -5.563 10.027 1.00 97.56 190 PHE A C 1
ATOM 1434 O O . PHE A 1 190 ? -6.865 -6.670 9.493 1.00 97.56 190 PHE A O 1
ATOM 1441 N N . LYS A 1 191 ? -7.326 -5.314 11.219 1.00 97.69 191 LYS A N 1
ATOM 1442 C CA . LYS A 1 191 ? -8.151 -6.304 11.932 1.00 97.69 191 LYS A CA 1
ATOM 1443 C C . LYS A 1 191 ? -9.428 -6.652 11.170 1.00 97.69 191 LYS A C 1
ATOM 1445 O O . LYS A 1 191 ? -9.755 -7.830 11.042 1.00 97.69 191 LYS A O 1
ATOM 1450 N N . CYS A 1 192 ? -10.100 -5.663 10.583 1.00 96.25 192 CYS A N 1
ATOM 1451 C CA . CYS A 1 192 ? -11.253 -5.880 9.703 1.00 96.25 192 CYS A CA 1
ATOM 1452 C C . CYS A 1 192 ? -10.896 -6.690 8.444 1.00 96.25 192 CYS A C 1
ATOM 1454 O O . CYS A 1 192 ? -11.733 -7.418 7.914 1.00 96.25 192 CYS A O 1
ATOM 1456 N N . ALA A 1 193 ? -9.647 -6.606 7.986 1.00 95.44 193 ALA A N 1
ATOM 1457 C CA . ALA A 1 193 ? -9.114 -7.404 6.886 1.00 95.44 193 ALA A CA 1
ATOM 1458 C C . ALA A 1 193 ? -8.740 -8.854 7.271 1.00 95.44 193 ALA A C 1
ATOM 1460 O O . ALA A 1 193 ? -8.314 -9.618 6.402 1.00 95.44 193 ALA A O 1
ATOM 1461 N N . GLY A 1 194 ? -8.900 -9.245 8.540 1.00 96.44 194 GLY A N 1
ATOM 1462 C CA . GLY A 1 194 ? -8.570 -10.583 9.042 1.00 96.44 194 GLY A CA 1
ATOM 1463 C C . GLY A 1 194 ? -7.121 -10.753 9.508 1.00 96.44 194 GLY A C 1
ATOM 1464 O O . GLY A 1 194 ? -6.692 -11.881 9.740 1.00 96.44 194 GLY A O 1
ATOM 1465 N N . LEU A 1 195 ? -6.364 -9.661 9.649 1.00 96.62 195 LEU A N 1
ATOM 1466 C CA . LEU A 1 195 ? -5.013 -9.670 10.222 1.00 96.62 195 LEU A CA 1
ATOM 1467 C C . LEU A 1 195 ? -5.076 -9.425 11.734 1.00 96.62 195 LEU A C 1
ATOM 1469 O O . LEU A 1 195 ? -6.059 -8.901 12.256 1.00 96.62 195 LEU A O 1
ATOM 1473 N N . LYS A 1 196 ? -4.012 -9.749 12.474 1.00 96.56 196 LYS A N 1
ATOM 1474 C CA . LYS A 1 196 ? -3.981 -9.507 13.934 1.00 96.56 196 LYS A CA 1
ATOM 1475 C C . LYS A 1 196 ? -3.815 -8.027 14.312 1.00 96.56 196 LYS A C 1
ATOM 1477 O O . LYS A 1 196 ? -3.966 -7.672 15.480 1.00 96.56 196 LYS A O 1
ATOM 1482 N N . GLY A 1 197 ? -3.504 -7.178 13.336 1.00 94.62 197 GLY A N 1
ATOM 1483 C CA . GLY A 1 197 ? -3.257 -5.749 13.500 1.00 94.62 197 GLY A CA 1
ATOM 1484 C C . GLY A 1 197 ? -2.158 -5.255 12.567 1.00 94.62 197 GLY A C 1
ATOM 1485 O O . GLY A 1 197 ? -1.718 -5.970 11.661 1.00 94.62 197 GLY A O 1
ATOM 1486 N N . ILE A 1 198 ? -1.681 -4.038 12.813 1.00 95.81 198 ILE A N 1
ATOM 1487 C CA . ILE A 1 198 ? -0.682 -3.376 11.964 1.00 95.81 198 ILE A CA 1
ATOM 1488 C C . ILE A 1 198 ? 0.669 -4.108 11.935 1.00 95.81 198 ILE A C 1
ATOM 1490 O O . ILE A 1 198 ? 1.293 -4.212 10.883 1.00 95.81 198 ILE A O 1
ATOM 1494 N N . PHE A 1 199 ? 1.112 -4.681 13.058 1.00 96.06 199 PHE A N 1
ATOM 1495 C CA . PHE A 1 199 ? 2.374 -5.430 13.113 1.00 96.06 199 PHE A CA 1
ATOM 1496 C C . PHE A 1 199 ? 2.332 -6.709 12.275 1.00 96.06 199 PHE A C 1
ATOM 1498 O O . PHE A 1 199 ? 3.303 -7.043 11.600 1.00 96.06 199 PHE A O 1
ATOM 1505 N N . ASP A 1 200 ? 1.197 -7.404 12.283 1.00 97.19 200 ASP A N 1
ATOM 1506 C CA . ASP A 1 200 ? 0.992 -8.600 11.469 1.00 97.19 200 ASP A CA 1
ATOM 1507 C C . ASP A 1 200 ? 0.969 -8.239 9.980 1.00 97.19 200 ASP A C 1
ATOM 1509 O O . ASP A 1 200 ? 1.647 -8.877 9.172 1.00 97.19 200 ASP A O 1
ATOM 1513 N N . ALA A 1 201 ? 0.302 -7.133 9.629 1.00 96.75 201 ALA A N 1
ATOM 1514 C CA . ALA A 1 201 ? 0.332 -6.582 8.280 1.00 96.75 201 ALA A CA 1
ATOM 1515 C C . ALA A 1 201 ? 1.764 -6.253 7.830 1.00 96.75 201 ALA A C 1
ATOM 1517 O O . ALA A 1 201 ? 2.157 -6.649 6.735 1.00 96.75 201 ALA A O 1
ATOM 1518 N N . LEU A 1 202 ? 2.573 -5.600 8.671 1.00 96.38 202 LEU A N 1
ATOM 1519 C CA . LEU A 1 202 ? 3.965 -5.249 8.354 1.00 96.38 202 LEU A CA 1
ATOM 1520 C C . LEU A 1 202 ? 4.847 -6.473 8.069 1.00 96.38 202 LEU A C 1
ATOM 1522 O O . LEU A 1 202 ? 5.735 -6.416 7.218 1.00 96.38 202 LEU A O 1
ATOM 1526 N N . LEU A 1 203 ? 4.602 -7.586 8.761 1.00 96.75 203 LEU A N 1
ATOM 1527 C CA . LEU A 1 203 ? 5.395 -8.809 8.619 1.00 96.75 203 LEU A CA 1
ATOM 1528 C C . LEU A 1 203 ? 4.941 -9.700 7.458 1.00 96.75 203 LEU A C 1
ATOM 1530 O O . LEU A 1 203 ? 5.755 -10.458 6.919 1.00 96.75 203 LEU A O 1
ATOM 1534 N N . THR A 1 204 ? 3.669 -9.625 7.068 1.00 96.06 204 THR A N 1
ATOM 1535 C CA . THR A 1 204 ? 3.065 -10.584 6.126 1.00 96.06 204 THR A CA 1
ATOM 1536 C C . THR A 1 204 ? 2.581 -9.959 4.819 1.00 96.06 204 THR A C 1
ATOM 1538 O O . THR A 1 204 ? 2.595 -10.628 3.787 1.00 96.06 204 THR A O 1
ATOM 1541 N N . VAL A 1 205 ? 2.191 -8.682 4.823 1.00 96.00 205 VAL A N 1
ATOM 1542 C CA . VAL A 1 205 ? 1.520 -8.016 3.695 1.00 96.00 205 VAL A CA 1
ATOM 1543 C C . VAL A 1 205 ? 2.316 -6.823 3.178 1.00 96.00 205 VAL A C 1
ATOM 1545 O O . VAL A 1 205 ? 2.611 -6.754 1.983 1.00 96.00 205 VAL A O 1
ATOM 1548 N N . CYS A 1 206 ? 2.663 -5.884 4.052 1.00 96.81 206 CYS A N 1
ATOM 1549 C CA . CYS A 1 206 ? 3.263 -4.612 3.671 1.00 96.81 206 CYS A CA 1
ATOM 1550 C C . CYS A 1 206 ? 4.632 -4.825 3.035 1.00 96.81 206 CYS A C 1
ATOM 1552 O O . CYS A 1 206 ? 5.485 -5.500 3.612 1.00 96.81 206 CYS A O 1
ATOM 1554 N N . ASN A 1 207 ? 4.841 -4.245 1.854 1.00 96.12 207 ASN A N 1
ATOM 1555 C CA . ASN A 1 207 ? 6.087 -4.369 1.092 1.00 96.12 207 ASN A CA 1
ATOM 1556 C C . ASN A 1 207 ? 6.480 -5.823 0.745 1.00 96.12 207 ASN A C 1
ATOM 1558 O O . ASN A 1 207 ? 7.641 -6.095 0.445 1.00 96.12 207 ASN A O 1
ATOM 1562 N N . ARG A 1 208 ? 5.536 -6.774 0.840 1.00 96.00 208 ARG A N 1
ATOM 1563 C CA . ARG A 1 208 ? 5.788 -8.220 0.690 1.00 96.00 208 ARG A CA 1
ATOM 1564 C C . ARG A 1 208 ? 4.793 -8.897 -0.236 1.00 96.00 208 ARG A C 1
ATOM 1566 O O . ARG A 1 208 ? 5.188 -9.652 -1.116 1.00 96.00 208 ARG A O 1
ATOM 1573 N N . LYS A 1 209 ? 3.500 -8.652 -0.030 1.00 95.56 209 LYS A N 1
ATOM 1574 C CA . LYS A 1 209 ? 2.441 -9.263 -0.833 1.00 95.56 209 LYS A CA 1
ATOM 1575 C C . LYS A 1 209 ? 2.339 -8.550 -2.175 1.00 95.56 209 LYS A C 1
ATOM 1577 O O . LYS A 1 209 ? 2.195 -7.328 -2.206 1.00 95.56 209 LYS A O 1
ATOM 1582 N N . GLU A 1 210 ? 2.366 -9.322 -3.259 1.00 93.94 210 GLU A N 1
ATOM 1583 C CA . GLU A 1 210 ? 2.145 -8.808 -4.610 1.00 93.94 210 GLU A CA 1
ATOM 1584 C C . GLU A 1 210 ? 0.793 -8.101 -4.720 1.00 93.94 210 GLU A C 1
ATOM 1586 O O . GLU A 1 210 ? -0.251 -8.588 -4.265 1.00 93.94 210 GLU A O 1
ATOM 1591 N N . CYS A 1 211 ? 0.822 -6.941 -5.357 1.00 93.44 211 CYS A N 1
ATOM 1592 C CA . CYS A 1 211 ? -0.318 -6.077 -5.549 1.00 93.44 211 CYS A CA 1
ATOM 1593 C C . CYS A 1 211 ? -0.724 -6.098 -7.020 1.00 93.44 211 CYS A C 1
ATOM 1595 O O . CYS A 1 211 ? 0.070 -5.807 -7.909 1.00 93.44 211 CYS A O 1
ATOM 1597 N N . LYS A 1 212 ? -1.987 -6.448 -7.283 1.00 88.75 212 LYS A N 1
ATOM 1598 C CA . LYS A 1 212 ? -2.575 -6.290 -8.616 1.00 88.75 212 LYS A CA 1
ATOM 1599 C C . LYS A 1 212 ? -3.304 -4.950 -8.663 1.00 88.75 212 LYS A C 1
ATOM 1601 O O . LYS A 1 212 ? -4.267 -4.807 -7.895 1.00 88.75 212 LYS A O 1
ATOM 1606 N N . PRO A 1 213 ? -2.894 -4.017 -9.540 1.00 80.81 213 PRO A N 1
ATOM 1607 C CA . PRO A 1 213 ? -3.561 -2.731 -9.678 1.00 80.81 213 PRO A CA 1
ATOM 1608 C C . PRO A 1 213 ? -5.033 -2.933 -10.056 1.00 80.81 213 PRO A C 1
ATOM 1610 O O . PRO A 1 213 ? -5.400 -3.921 -10.699 1.00 80.81 213 PRO A O 1
ATOM 1613 N N . ASN A 1 214 ? -5.892 -2.011 -9.615 1.00 73.88 214 ASN A N 1
ATOM 1614 C CA . ASN A 1 214 ? -7.343 -2.009 -9.862 1.00 73.88 214 ASN A CA 1
ATOM 1615 C C . ASN A 1 214 ? -8.122 -3.211 -9.291 1.00 73.88 214 ASN A C 1
ATOM 1617 O O . ASN A 1 214 ? -9.304 -3.389 -9.586 1.00 73.88 214 ASN A O 1
ATOM 1621 N N . LYS A 1 215 ? -7.488 -4.037 -8.455 1.00 76.44 215 LYS A N 1
ATOM 1622 C CA . LYS A 1 215 ? -8.137 -5.122 -7.708 1.00 76.44 215 LYS A CA 1
ATOM 1623 C C . LYS A 1 215 ? -8.013 -4.864 -6.212 1.00 76.44 215 LYS A C 1
ATOM 1625 O O . LYS A 1 215 ? -7.097 -4.186 -5.760 1.00 76.44 215 LYS A O 1
ATOM 1630 N N . SER A 1 216 ? -8.891 -5.463 -5.410 1.00 80.75 216 SER A N 1
ATOM 1631 C CA . SER A 1 216 ? -8.883 -5.356 -3.941 1.00 80.75 216 SER A CA 1
ATOM 1632 C C . SER A 1 216 ? -7.739 -6.139 -3.263 1.00 80.75 216 SER A C 1
ATOM 1634 O O . SER A 1 216 ? -7.920 -6.699 -2.183 1.00 80.75 216 SER A O 1
ATOM 1636 N N . SER A 1 217 ? -6.568 -6.220 -3.900 1.00 83.50 217 SER A N 1
ATOM 1637 C CA . SER A 1 217 ? -5.463 -7.137 -3.575 1.00 83.50 217 SER A CA 1
ATOM 1638 C C . SER A 1 217 ? -4.782 -6.839 -2.230 1.00 83.50 217 SER A C 1
ATOM 1640 O O . SER A 1 217 ? -4.197 -7.738 -1.619 1.00 83.50 217 SER A O 1
ATOM 1642 N N . CYS A 1 218 ? -4.935 -5.610 -1.732 1.00 94.81 218 CYS A N 1
ATOM 1643 C CA . CYS A 1 218 ? -4.331 -5.097 -0.501 1.00 94.81 218 CYS A CA 1
ATOM 1644 C C . CYS A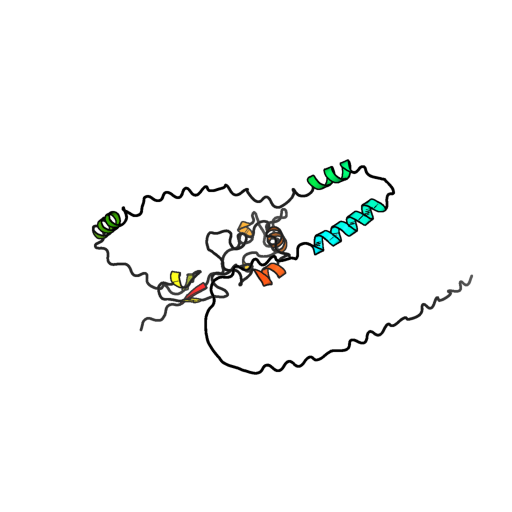 1 218 ? -5.381 -4.498 0.446 1.00 94.81 218 CYS A C 1
ATOM 1646 O O . CYS A 1 218 ? -5.147 -3.477 1.080 1.00 94.81 218 CYS A O 1
ATOM 1648 N N . PHE A 1 219 ? -6.576 -5.099 0.503 1.00 94.62 219 PHE A N 1
ATOM 1649 C CA . PHE A 1 219 ? -7.664 -4.649 1.389 1.00 94.62 219 PHE A CA 1
ATOM 1650 C C . PHE A 1 219 ? -8.138 -3.207 1.123 1.00 94.62 219 PHE A C 1
ATOM 1652 O O . PHE A 1 219 ? -8.729 -2.564 1.985 1.00 94.62 219 PHE A O 1
ATOM 1659 N N . GLY A 1 220 ? -7.903 -2.734 -0.106 1.00 94.50 220 GLY A N 1
ATOM 1660 C CA . GLY A 1 220 ? -8.233 -1.389 -0.574 1.00 94.50 220 GLY A CA 1
ATOM 1661 C C . GLY A 1 220 ? -7.055 -0.410 -0.590 1.00 94.50 220 GLY A C 1
ATOM 1662 O O . GLY A 1 220 ? -7.174 0.629 -1.225 1.00 94.50 220 GLY A O 1
ATOM 1663 N N . LEU A 1 221 ? -5.914 -0.767 0.011 1.00 95.56 221 LEU A N 1
ATOM 1664 C CA . LEU A 1 221 ? -4.684 0.024 -0.083 1.00 95.56 221 LEU A CA 1
ATOM 1665 C C . LEU A 1 221 ? -4.097 0.017 -1.508 1.00 95.56 221 LEU A C 1
ATOM 1667 O O . LEU A 1 221 ? -4.252 -0.983 -2.223 1.00 95.56 221 LEU A O 1
ATOM 1671 N N . PRO A 1 222 ? -3.380 1.084 -1.908 1.00 95.69 222 PRO A N 1
ATOM 1672 C CA . PRO A 1 222 ? -2.671 1.143 -3.179 1.00 95.69 222 PRO A CA 1
ATOM 1673 C C . PRO A 1 222 ? -1.441 0.223 -3.204 1.00 95.69 222 PRO A C 1
ATOM 1675 O O . PRO A 1 222 ? -0.963 -0.269 -2.175 1.00 95.69 222 PRO A O 1
ATOM 1678 N N . CYS A 1 223 ? -0.916 -0.003 -4.407 1.00 96.00 223 CYS A N 1
ATOM 1679 C CA . CYS A 1 223 ? 0.385 -0.634 -4.592 1.00 96.00 223 CYS A CA 1
ATOM 1680 C C . CYS A 1 223 ? 1.511 0.385 -4.341 1.00 96.00 223 CYS A C 1
ATOM 1682 O O . CYS A 1 223 ? 1.294 1.593 -4.402 1.00 96.00 223 CYS A O 1
ATOM 1684 N N . ASN A 1 224 ? 2.718 -0.098 -4.055 1.00 96.31 224 ASN A N 1
ATOM 1685 C CA . ASN A 1 224 ? 3.919 0.724 -4.112 1.00 96.31 224 ASN A CA 1
ATOM 1686 C C . ASN A 1 224 ? 4.269 0.991 -5.573 1.00 96.31 224 ASN A C 1
ATOM 1688 O O . ASN A 1 224 ? 4.540 0.053 -6.333 1.00 96.31 224 ASN A O 1
ATOM 1692 N N . ASP A 1 225 ? 4.302 2.270 -5.921 1.00 95.81 225 ASP A N 1
ATOM 1693 C CA . ASP A 1 225 ? 4.755 2.737 -7.219 1.00 95.81 225 ASP A CA 1
ATOM 1694 C C . ASP A 1 225 ? 6.271 2.967 -7.187 1.00 95.81 225 ASP A C 1
ATOM 1696 O O . ASP A 1 225 ? 6.855 3.370 -6.176 1.00 95.81 225 ASP A O 1
ATOM 1700 N N . GLY A 1 226 ? 6.916 2.694 -8.310 1.00 96.44 226 GLY A N 1
ATOM 1701 C CA . GLY A 1 226 ? 8.277 3.100 -8.607 1.00 96.44 226 GLY A CA 1
ATOM 1702 C C . GLY A 1 226 ? 8.304 4.213 -9.644 1.00 96.44 226 GLY A C 1
ATOM 1703 O O . GLY A 1 226 ? 7.273 4.738 -10.067 1.00 96.44 226 GLY A O 1
ATOM 1704 N N . ILE A 1 227 ? 9.511 4.537 -10.086 1.00 97.25 227 ILE A N 1
ATOM 1705 C CA . ILE A 1 227 ? 9.765 5.447 -11.198 1.00 97.25 227 ILE A CA 1
ATOM 1706 C C . ILE A 1 227 ? 10.542 4.724 -12.294 1.00 97.25 227 ILE A C 1
ATOM 1708 O O . ILE A 1 227 ? 11.405 3.886 -12.023 1.00 97.25 227 ILE A O 1
ATOM 1712 N N . CYS A 1 228 ? 10.250 5.059 -13.544 1.00 97.00 228 CYS A N 1
ATOM 1713 C CA . CYS A 1 228 ? 10.963 4.507 -14.681 1.00 97.00 228 CYS A CA 1
ATOM 1714 C C . CYS A 1 228 ? 12.370 5.099 -14.792 1.00 97.00 228 CYS A C 1
ATOM 1716 O O . CYS A 1 228 ? 12.545 6.317 -14.900 1.00 97.00 228 CYS A O 1
ATOM 1718 N N . THR A 1 229 ? 13.371 4.227 -14.845 1.00 96.44 229 THR A N 1
ATOM 1719 C CA . THR A 1 229 ? 14.731 4.553 -15.269 1.00 96.44 229 THR A CA 1
ATOM 1720 C C . THR A 1 229 ? 14.949 4.029 -16.680 1.00 96.44 229 THR A C 1
ATOM 1722 O O . THR A 1 229 ? 14.853 2.832 -16.953 1.00 96.44 229 THR A O 1
ATOM 1725 N N . CYS A 1 230 ? 15.208 4.946 -17.605 1.00 94.50 230 CYS A N 1
ATOM 1726 C CA . CYS A 1 230 ? 15.531 4.609 -18.983 1.00 94.50 230 CYS A CA 1
ATOM 1727 C C . CYS A 1 230 ? 17.041 4.426 -19.097 1.00 94.50 230 CYS A C 1
ATOM 1729 O O . CYS A 1 230 ? 17.795 5.261 -18.597 1.00 94.50 230 CYS A O 1
ATOM 1731 N N . ALA A 1 231 ? 17.488 3.359 -19.761 1.00 86.81 231 ALA A N 1
ATOM 1732 C CA . ALA A 1 231 ? 18.874 3.308 -20.199 1.00 86.81 231 ALA A CA 1
ATOM 1733 C C . ALA A 1 231 ? 19.108 4.521 -21.109 1.00 86.81 231 ALA A C 1
ATOM 1735 O O . ALA A 1 231 ? 18.326 4.747 -22.035 1.00 86.81 231 ALA A O 1
ATOM 1736 N N . SER A 1 232 ? 20.137 5.320 -20.823 1.00 70.56 232 SER A N 1
ATOM 1737 C CA . SER A 1 232 ? 20.614 6.337 -21.757 1.00 70.56 232 SER A CA 1
ATOM 1738 C C . SER A 1 232 ? 20.900 5.623 -23.073 1.00 70.56 232 SER A C 1
ATOM 1740 O O . SER A 1 232 ? 21.802 4.784 -23.121 1.00 70.56 232 SER A O 1
ATOM 1742 N N . GLN A 1 233 ? 20.074 5.863 -24.093 1.00 58.84 233 GLN A N 1
ATOM 1743 C CA . GLN A 1 233 ? 20.342 5.320 -25.416 1.00 58.84 233 GLN A CA 1
ATOM 1744 C C . GLN A 1 233 ? 21.688 5.914 -25.861 1.00 58.84 233 GLN A C 1
ATOM 1746 O O . GLN A 1 233 ? 21.830 7.136 -25.774 1.00 58.84 233 GLN A O 1
ATOM 1751 N N . PRO A 1 234 ? 22.687 5.077 -26.192 1.00 55.78 234 PRO A N 1
ATOM 1752 C CA . PRO A 1 234 ? 23.988 5.552 -26.648 1.00 55.78 234 PRO A CA 1
ATOM 1753 C C . PRO A 1 234 ? 23.883 6.299 -27.980 1.00 55.78 234 PRO A C 1
ATOM 1755 O O . PRO A 1 234 ? 22.970 5.971 -28.775 1.00 55.78 234 PRO A O 1
#

pLDDT: mean 71.02, std 22.85, range [31.77, 98.62]

Organism: Litomosoides sigmodontis (NCBI:txid42156)

Sequence (234 aa):
MLLRLNAVAGILGTKTIIVKKASKKAARKEHDHGLAAPRNLSYFRLDGHSTLYALEALQIFWEILFKKGKMFDLTTVILFGATLMTAACSVPKLREFSFVSDSSDFYNWTRLSRELIAEKGGKPVIPVCSPMKNCTADLECHGGKCVGIAVGTCNCGACLQFAPCKSDVDCGGLRGACTNQKYCDCDKGFKCAGLKGIFDALLTVCNRKECKPNKSSCFGLPCNDGICTCASQP

InterPro domains:
  IPR039260 Chondroitin proteoglycan 3 [PTHR37973] (108-231)

Foldseek 3Di:
DDDDDDDDDDDDDDDDDDDDDDDDDDDDDDDDDDDDDDDDDDDDDPPPDPPPVVVVVVVVVVVVVPPPPDDDDPVVVVVVVPPPDDDDQPDPDDDDDDDDDDPPPPPCPVVVVVVVVVPDPDDPPQDAADFFDKDQAQVVRSQWGFDDQLRQFFALVLQDFFQFAPACVNRQQQPQQQDPVRGGNQQRSVVSVVANGDVRCVVDGHSHHGHDPPDCRHNGHDGDIGTTDHDPDD

Secondary structure (DSSP, 8-state):
--PPPPP--PPP-------------------------------------SHHHHHHHHHHHHHHHHTT-----HHHHHHHTTSSS-SS-----PPP--------TTSSHHHHHHHHHHS-------PPP-TT-EESSGGGGTTSEEESTTTTBB-GGGS-TT-B-SSGGGGTT-TT-B-TTSBB-HHHHHHHTTSSSHHHHHHHTBTTSB--TTTTTTTTPPBPPEEEEPP---

Radius of gyration: 31.23 Å; chains: 1; bounding box: 62×49×120 Å